Protein AF-J9FNQ3-F1 (afdb_monomer)

Mean predicted aligned error: 3.86 Å

Nearest PDB structures (foldseek):
  7knf-assembly1_A  TM=7.533E-01  e=1.659E+00  Caenorhabditis elegans
  5kgm-assembly1_B  TM=6.676E-01  e=1.470E+00  Caenorhabditis elegans
  3m7v-assembly2_B  TM=3.924E-01  e=3.435E-01  Streptococcus mutans
  5kgm-assembly1_A  TM=3.935E-01  e=1.383E+00  Caenorhabditis elegans
  5l3s-assembly2_D  TM=2.111E-01  e=1.659E+00  Sulfolobus acidocaldarius DSM 639

Sequence (249 aa):
LYDKWFSLSDQYHSTQQGLVVNALSQSGKIAVIVGDGLRLEIADAVANEISEKVNRDLAFSSLPSVTECGMSALYGCDMVETSAQVRFAHLKEQVPALDVIILDNLNESVTAEKLLLTFGDIDQVGEKKQLAGLKDISGYHVLLAEKIKQLLAMGYNKVYLTTDHGFVITGLLDEADKIPVPSMTDFKVDERFLLSNDRFDSAFIEKNGWNMGYAYLYFAPTDKPFVSRGAYGYAHGGLTPQECIIPYY

pLDDT: mean 93.75, std 5.9, range [62.81, 98.88]

Foldseek 3Di:
DLVVLLVCLVVDDFPQAQLLLVQLPDDWQEEEEAEAADFLVLVVLLVVLDPDDDDWDKTWAAALLHPQRLLCRNLRHPDRDPDPVVSVVSSCVSVVQEDEEALVPDDLVDDGSGYYHYHYVLVVLCQPVFQNSVVVNSPVSVVVNVSVVVCVVSPRPYYWYKYNWHKDFPADDDPVLADEDPPDDAWPFDFFKIFAQDDDDDPWDWDADCDPNGGIMTGHSDNGTHPDPGDHGIDGSHSDCRTTIMTGD

Structure (mmCIF, N/CA/C/O backbone):
data_AF-J9FNQ3-F1
#
_entry.id   AF-J9FNQ3-F1
#
loop_
_atom_site.group_PDB
_atom_site.id
_atom_site.type_symbol
_atom_site.label_atom_id
_atom_site.label_alt_id
_atom_site.label_comp_id
_atom_site.label_asym_id
_atom_site.label_entity_id
_atom_site.label_seq_id
_atom_site.pdbx_PDB_ins_co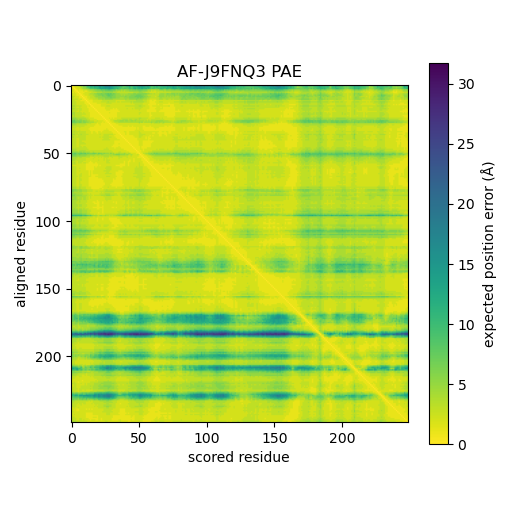de
_atom_site.Cartn_x
_atom_site.Cartn_y
_atom_site.Cartn_z
_atom_site.occupancy
_atom_site.B_iso_or_equiv
_atom_site.auth_seq_id
_atom_site.auth_comp_id
_atom_site.auth_asym_id
_atom_site.auth_atom_id
_atom_site.pdbx_PDB_model_num
ATOM 1 N N . LEU A 1 1 ? -5.477 -13.120 -19.063 1.00 69.12 1 LEU A N 1
ATOM 2 C CA . LEU A 1 1 ? -6.039 -12.132 -18.103 1.00 69.12 1 LEU A CA 1
ATOM 3 C C . LEU A 1 1 ? -5.205 -10.858 -18.117 1.00 69.12 1 LEU A C 1
ATOM 5 O O . LEU A 1 1 ? -5.788 -9.805 -18.338 1.00 69.12 1 LEU A O 1
ATOM 9 N N . TYR A 1 2 ? -3.876 -10.959 -18.009 1.00 80.44 2 TYR A N 1
ATOM 10 C CA . TYR A 1 2 ? -2.969 -9.816 -18.150 1.00 80.44 2 TYR A CA 1
ATOM 11 C C . TYR A 1 2 ? -3.094 -9.053 -19.470 1.00 80.44 2 TYR A C 1
ATOM 13 O O . TYR A 1 2 ? -3.213 -7.838 -19.418 1.00 80.44 2 TYR A O 1
ATOM 21 N N . ASP A 1 3 ? -3.220 -9.724 -20.618 1.00 80.75 3 ASP A N 1
ATOM 22 C CA . ASP A 1 3 ? -3.389 -9.018 -21.904 1.00 80.75 3 ASP A CA 1
ATOM 23 C C . ASP A 1 3 ? -4.592 -8.064 -21.905 1.00 80.75 3 ASP A C 1
ATOM 25 O O . ASP A 1 3 ? -4.518 -6.944 -22.402 1.00 80.75 3 ASP A O 1
ATOM 29 N N . LYS A 1 4 ? -5.706 -8.488 -21.287 1.00 88.00 4 LYS A N 1
ATOM 30 C CA . LYS A 1 4 ? -6.895 -7.640 -21.139 1.00 88.00 4 LYS A CA 1
ATOM 31 C C . LYS A 1 4 ? -6.637 -6.490 -20.172 1.00 88.00 4 LYS A C 1
ATOM 33 O O . LYS A 1 4 ? -7.027 -5.369 -20.464 1.00 88.00 4 LYS A O 1
ATOM 38 N N . TRP A 1 5 ? -5.988 -6.760 -19.043 1.00 92.50 5 TRP A N 1
ATOM 39 C CA . TRP A 1 5 ? -5.662 -5.731 -18.060 1.00 92.50 5 TRP A CA 1
ATOM 40 C C . TRP A 1 5 ? -4.755 -4.645 -18.648 1.00 92.50 5 TRP A C 1
ATOM 42 O O . TRP A 1 5 ? -5.100 -3.468 -18.604 1.00 92.50 5 TRP A O 1
ATOM 52 N N . PHE A 1 6 ? -3.648 -5.034 -19.279 1.00 93.31 6 PHE A N 1
ATOM 53 C CA . PHE A 1 6 ? -2.711 -4.091 -19.881 1.00 93.31 6 PHE A CA 1
ATOM 54 C C . PHE A 1 6 ? -3.317 -3.340 -21.069 1.00 93.31 6 PHE A C 1
ATOM 56 O O . PHE A 1 6 ? -3.003 -2.173 -21.254 1.00 93.31 6 PHE A O 1
ATOM 63 N N . SER A 1 7 ? -4.263 -3.932 -21.810 1.00 90.69 7 SER A N 1
ATOM 64 C CA . SER A 1 7 ? -5.010 -3.195 -22.846 1.00 90.69 7 SER A CA 1
ATOM 65 C C . SER A 1 7 ? -5.883 -2.055 -22.300 1.00 90.69 7 SER A C 1
ATOM 67 O O . SER A 1 7 ? -6.301 -1.182 -23.055 1.00 90.69 7 SER A O 1
ATOM 69 N N . LEU A 1 8 ? -6.166 -2.058 -20.993 1.00 91.12 8 LEU A N 1
ATOM 70 C CA . LEU A 1 8 ? -6.930 -1.025 -20.294 1.00 91.12 8 LEU A CA 1
ATOM 71 C C . LEU A 1 8 ? -6.026 -0.081 -19.492 1.00 91.12 8 LEU A C 1
ATOM 73 O O . LEU A 1 8 ? -6.542 0.730 -18.724 1.00 91.12 8 LEU A O 1
ATOM 77 N N . SER A 1 9 ? -4.700 -0.149 -19.658 1.00 90.25 9 SER A N 1
ATOM 78 C CA . SER A 1 9 ? -3.758 0.645 -18.867 1.00 90.25 9 SER A CA 1
ATOM 79 C C . SER A 1 9 ? -4.061 2.136 -18.925 1.00 90.25 9 SER A C 1
ATOM 81 O O . SER A 1 9 ? -3.956 2.809 -17.907 1.00 90.25 9 SER A O 1
ATOM 83 N N . ASP A 1 10 ? -4.482 2.666 -20.072 1.00 90.88 10 ASP A N 1
ATOM 84 C CA . ASP A 1 10 ? -4.810 4.089 -20.256 1.00 90.88 10 ASP A CA 1
ATOM 85 C C . ASP A 1 10 ? -6.034 4.546 -19.457 1.00 90.88 10 ASP A C 1
ATOM 87 O O . ASP A 1 10 ? -6.188 5.733 -19.190 1.00 90.88 10 ASP A O 1
ATOM 91 N N . GLN A 1 11 ? -6.874 3.606 -19.026 1.00 92.94 11 GLN A N 1
ATOM 92 C CA . GLN A 1 11 ? -8.035 3.864 -18.175 1.00 92.94 11 GLN A CA 1
ATOM 93 C C . GLN A 1 11 ? -7.705 3.736 -16.682 1.00 92.94 11 GLN A C 1
ATOM 95 O O . GLN A 1 11 ? -8.568 4.009 -15.846 1.00 92.94 11 GLN A O 1
ATOM 100 N N . TYR A 1 12 ? -6.481 3.331 -16.330 1.00 94.75 12 TYR A N 1
ATOM 101 C CA . TYR A 1 12 ? -6.047 3.236 -14.943 1.00 94.75 12 TYR A CA 1
ATOM 102 C C . TYR A 1 12 ? -5.944 4.624 -14.310 1.00 94.75 12 TYR A C 1
ATOM 104 O O . TYR A 1 12 ? -5.176 5.471 -14.769 1.00 94.75 12 TYR A O 1
ATOM 112 N N . HIS A 1 13 ? -6.673 4.819 -13.215 1.00 94.38 13 HIS A N 1
ATOM 113 C CA . HIS A 1 13 ? -6.605 6.014 -12.384 1.00 94.38 13 HIS A CA 1
ATOM 114 C C . HIS A 1 13 ? -6.471 5.577 -10.926 1.00 94.38 13 HIS A C 1
ATOM 116 O O . HIS A 1 13 ? -7.296 4.804 -10.441 1.00 94.38 13 HIS A O 1
ATOM 122 N N . SER A 1 14 ? -5.436 6.069 -10.239 1.00 96.06 14 SER A N 1
ATOM 123 C CA . SER A 1 14 ? -5.278 5.836 -8.800 1.00 96.06 14 SER A CA 1
ATOM 124 C C . SER A 1 14 ? -6.462 6.436 -8.043 1.00 96.06 14 SER A C 1
ATOM 126 O O . SER A 1 14 ? -6.909 7.546 -8.340 1.00 96.06 14 SER A O 1
ATOM 128 N N . THR A 1 15 ? -6.953 5.706 -7.046 1.00 98.00 15 THR A N 1
ATOM 129 C CA . THR A 1 15 ? -7.974 6.170 -6.093 1.00 98.00 15 THR A CA 1
ATOM 130 C C . THR A 1 15 ? -7.439 6.158 -4.660 1.00 98.00 15 THR A C 1
ATOM 132 O O . THR A 1 15 ? -8.216 6.203 -3.710 1.00 98.00 15 THR A O 1
ATOM 135 N N . GLN A 1 16 ? -6.116 6.058 -4.498 1.00 97.25 16 GLN A N 1
ATOM 136 C CA . GLN A 1 16 ? -5.454 5.870 -3.207 1.00 97.25 16 GLN A CA 1
ATOM 137 C C . GLN A 1 16 ? -5.312 7.159 -2.386 1.00 97.25 16 GLN A C 1
ATOM 139 O O . GLN A 1 16 ? -5.163 7.097 -1.163 1.00 97.25 16 GLN A O 1
ATOM 144 N N . GLN A 1 17 ? -5.363 8.323 -3.045 1.00 97.88 17 GLN A N 1
ATOM 145 C CA . GLN A 1 17 ? -5.107 9.615 -2.411 1.00 97.88 17 GLN A CA 1
ATOM 146 C C . GLN A 1 17 ? -6.037 9.858 -1.212 1.00 97.88 17 GLN A C 1
ATOM 148 O O . GLN A 1 17 ? -7.261 9.895 -1.342 1.00 97.88 17 GLN A O 1
ATOM 153 N N . GLY A 1 18 ? -5.438 10.061 -0.041 1.00 98.19 18 GLY A N 1
ATOM 154 C CA . GLY A 1 18 ? -6.112 10.414 1.200 1.00 98.19 18 GLY A CA 1
ATOM 155 C C . GLY A 1 18 ? -6.997 9.316 1.790 1.00 98.19 18 GLY A C 1
ATOM 156 O O . GLY A 1 18 ? -7.794 9.623 2.672 1.00 98.19 18 GLY A O 1
ATOM 157 N N . LEU A 1 19 ? -6.904 8.052 1.356 1.00 98.31 19 LEU A N 1
ATOM 158 C CA . LEU A 1 19 ? -7.759 6.983 1.903 1.00 98.31 19 LEU A CA 1
ATOM 159 C C . LEU A 1 19 ? -7.629 6.847 3.425 1.00 98.31 19 LEU A C 1
ATOM 161 O O . LEU A 1 19 ? -8.639 6.746 4.121 1.00 98.31 19 LEU A O 1
ATOM 165 N N . VAL A 1 20 ? -6.406 6.911 3.960 1.00 98.62 20 VAL A N 1
ATOM 166 C CA . VAL A 1 20 ? -6.172 6.804 5.410 1.00 98.62 20 VAL A CA 1
ATOM 167 C C . VAL A 1 20 ? -6.682 8.049 6.135 1.00 98.62 20 VAL A C 1
ATOM 169 O O . VAL A 1 20 ? -7.305 7.930 7.191 1.00 98.62 20 VAL A O 1
ATOM 172 N N . VAL A 1 21 ? -6.496 9.235 5.548 1.00 98.06 21 VAL A N 1
ATOM 173 C CA . VAL A 1 21 ? -7.062 10.492 6.067 1.00 98.06 21 VAL A CA 1
ATOM 174 C C . VAL A 1 21 ? -8.585 10.383 6.167 1.00 98.06 21 VAL A C 1
ATOM 176 O O . VAL A 1 21 ? -9.168 10.648 7.222 1.00 98.06 21 VAL A O 1
ATOM 179 N N . ASN A 1 22 ? -9.236 9.952 5.086 1.00 97.75 22 ASN A N 1
ATOM 180 C CA . ASN A 1 22 ? -10.686 9.828 4.990 1.00 97.75 22 ASN A CA 1
ATOM 181 C C . ASN A 1 22 ? -11.240 8.816 5.997 1.00 97.75 22 ASN A C 1
ATOM 183 O O . ASN A 1 22 ? -12.267 9.092 6.624 1.00 97.75 22 ASN A O 1
ATOM 187 N N . ALA A 1 23 ? -10.557 7.681 6.183 1.00 98.12 23 ALA A N 1
ATOM 188 C CA . ALA A 1 23 ? -10.899 6.671 7.181 1.00 98.12 23 ALA A CA 1
ATOM 189 C C . ALA A 1 23 ? -10.830 7.237 8.607 1.00 98.12 23 ALA A C 1
ATOM 191 O O . ALA A 1 23 ? -11.805 7.159 9.360 1.00 98.12 23 ALA A O 1
ATOM 192 N N . LEU A 1 24 ? -9.700 7.852 8.970 1.00 98.12 24 LEU A N 1
ATOM 193 C CA . LEU A 1 24 ? -9.457 8.387 10.313 1.00 98.12 24 LEU A CA 1
ATOM 194 C C . LEU A 1 24 ? -10.350 9.592 10.642 1.00 98.12 24 LEU A C 1
ATOM 196 O O . LEU A 1 24 ? -10.720 9.775 11.803 1.00 98.12 24 LEU A O 1
ATOM 200 N N . SER A 1 25 ? -10.758 10.372 9.640 1.00 95.50 25 SER A N 1
ATOM 201 C CA . SER A 1 25 ? -11.619 11.554 9.809 1.00 95.50 25 SER A CA 1
ATOM 202 C C . SER A 1 25 ? -13.081 11.221 10.126 1.00 95.50 25 SER A C 1
ATOM 204 O O . SER A 1 25 ? -13.844 12.101 10.526 1.00 95.50 25 SER A O 1
ATOM 206 N N . GLN A 1 26 ? -13.503 9.961 9.972 1.00 95.56 26 GLN A N 1
ATOM 207 C CA . GLN A 1 26 ? -14.864 9.544 10.325 1.00 95.56 26 GLN A CA 1
ATOM 208 C C . GLN A 1 26 ? -15.115 9.676 11.838 1.00 95.56 26 GLN A C 1
ATOM 210 O O . GLN A 1 26 ? -14.195 9.673 12.653 1.00 95.56 26 GLN A O 1
ATOM 215 N N . SER A 1 27 ? -16.378 9.752 12.255 1.00 94.12 27 SER A N 1
ATOM 216 C CA . SER A 1 27 ? -16.735 9.801 13.679 1.00 94.12 27 SER A CA 1
ATOM 217 C C . SER A 1 27 ? -16.470 8.472 14.401 1.00 94.12 27 SER A C 1
ATOM 219 O O . SER A 1 27 ? -16.692 7.405 13.825 1.00 94.12 27 SER A O 1
ATOM 221 N N . GLY A 1 28 ? -16.116 8.546 15.686 1.00 95.25 28 GLY A N 1
ATOM 222 C CA . GLY A 1 28 ? -15.910 7.386 16.562 1.00 95.25 28 GLY A CA 1
ATOM 223 C C . GLY A 1 28 ? -14.443 6.992 16.720 1.00 95.25 28 GLY A C 1
ATOM 224 O O . GLY A 1 28 ? -13.550 7.652 16.174 1.00 95.25 28 GLY A O 1
ATOM 225 N N . LYS A 1 29 ? -14.221 5.905 17.461 1.00 97.75 29 LYS A N 1
ATOM 226 C CA . LYS A 1 29 ? -12.901 5.332 17.721 1.00 97.75 29 LYS A CA 1
ATOM 227 C C . LYS A 1 29 ? -12.476 4.469 16.535 1.00 97.75 29 LYS A C 1
ATOM 229 O O . LYS A 1 29 ? -13.154 3.489 16.220 1.00 97.75 29 LYS A O 1
ATOM 234 N N . ILE A 1 30 ? -11.412 4.859 15.835 1.00 98.44 30 ILE A N 1
ATOM 235 C CA . ILE A 1 30 ? -11.031 4.296 14.529 1.00 98.44 30 ILE A CA 1
ATOM 236 C C . ILE A 1 30 ? -9.578 3.859 14.526 1.00 98.44 30 ILE A C 1
ATOM 238 O O . ILE A 1 30 ? -8.692 4.631 14.892 1.00 98.44 30 ILE A O 1
ATOM 242 N N . ALA A 1 31 ? -9.361 2.635 14.057 1.00 98.75 31 ALA A N 1
ATOM 243 C CA . ALA A 1 31 ? -8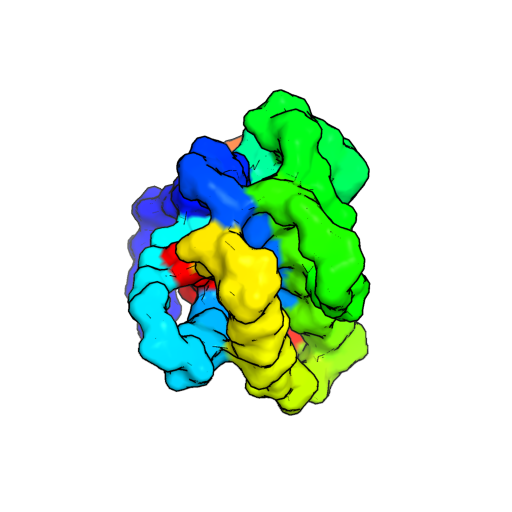.045 2.106 13.758 1.00 98.75 31 ALA A CA 1
ATOM 244 C C . ALA A 1 31 ? -7.918 1.857 12.254 1.00 98.75 31 ALA A C 1
ATOM 246 O O . ALA A 1 31 ? -8.863 1.399 11.612 1.00 98.75 31 ALA A O 1
ATOM 247 N N . VAL A 1 32 ? -6.748 2.138 11.696 1.00 98.88 32 VAL A N 1
ATOM 248 C CA . VAL A 1 32 ? -6.395 1.793 10.319 1.00 98.88 32 VAL A CA 1
ATOM 249 C C . VAL A 1 32 ? -5.105 0.992 10.365 1.00 98.88 32 VAL A C 1
ATOM 251 O O . VAL A 1 32 ? -4.096 1.486 10.862 1.00 98.88 32 VAL A O 1
ATOM 254 N N . ILE A 1 33 ? -5.138 -0.241 9.869 1.00 98.88 33 ILE A N 1
ATOM 255 C CA . ILE A 1 33 ? -3.945 -1.052 9.638 1.00 98.88 33 ILE A CA 1
ATOM 256 C C . ILE A 1 33 ? -3.504 -0.811 8.196 1.00 98.88 33 ILE A C 1
ATOM 258 O O . ILE A 1 33 ? -4.281 -1.027 7.263 1.00 98.88 33 ILE A O 1
ATOM 262 N N . VAL A 1 34 ? -2.268 -0.351 8.023 1.00 98.81 34 VAL A N 1
ATOM 263 C CA . VAL A 1 34 ? -1.656 -0.143 6.708 1.00 98.81 34 VAL A CA 1
ATOM 264 C C . VAL A 1 34 ? -0.521 -1.139 6.538 1.00 98.81 34 VAL A C 1
ATOM 266 O O . VAL A 1 34 ? 0.478 -1.078 7.260 1.00 98.81 34 VAL A O 1
ATOM 269 N N . GLY A 1 35 ? -0.710 -2.061 5.598 1.00 98.25 35 GLY A N 1
ATOM 270 C CA . GLY A 1 35 ? 0.328 -2.963 5.122 1.00 98.25 35 GLY A CA 1
ATOM 271 C C . GLY A 1 35 ? 1.339 -2.258 4.218 1.00 98.25 35 GLY A C 1
ATOM 272 O O . GLY A 1 35 ? 1.007 -1.264 3.572 1.00 98.25 35 GLY A O 1
ATOM 273 N N . ASP A 1 36 ? 2.547 -2.808 4.191 1.00 98.00 36 ASP A N 1
ATOM 274 C CA . ASP A 1 36 ? 3.570 -2.595 3.164 1.00 98.00 36 ASP A CA 1
ATOM 275 C C . ASP A 1 36 ? 3.583 -3.863 2.295 1.00 98.00 36 ASP A C 1
ATOM 277 O O . ASP A 1 36 ? 3.939 -4.947 2.781 1.00 98.00 36 ASP A O 1
ATOM 281 N N . GLY A 1 37 ? 3.050 -3.781 1.074 1.00 96.94 37 GLY A N 1
ATOM 282 C CA . GLY A 1 37 ? 2.968 -4.935 0.168 1.00 96.94 37 GLY A CA 1
ATOM 283 C C . GLY A 1 37 ? 1.840 -5.952 0.441 1.00 96.94 37 GLY A C 1
ATOM 284 O O . GLY A 1 37 ? 1.999 -7.138 0.161 1.00 96.94 37 GLY A O 1
ATOM 285 N N . LEU A 1 38 ? 0.674 -5.586 0.982 1.00 97.19 38 LEU A N 1
ATOM 286 C CA . LEU A 1 38 ? -0.421 -6.546 1.228 1.00 97.19 38 LEU A CA 1
ATOM 287 C C . LEU A 1 38 ? -1.237 -6.847 -0.044 1.00 97.19 38 LEU A C 1
ATOM 289 O O . LEU A 1 38 ? -2.008 -6.019 -0.519 1.00 97.19 38 LEU A O 1
ATOM 293 N N . ARG A 1 39 ? -1.202 -8.082 -0.558 1.00 96.38 39 ARG A N 1
ATOM 294 C CA . ARG A 1 39 ? -2.091 -8.443 -1.679 1.00 96.38 39 ARG A CA 1
ATOM 295 C C . ARG A 1 39 ? -3.554 -8.569 -1.262 1.00 96.38 39 ARG A C 1
ATOM 297 O O . ARG A 1 39 ? -3.868 -9.031 -0.161 1.00 96.38 39 ARG A O 1
ATOM 304 N N . LEU A 1 40 ? -4.442 -8.296 -2.216 1.00 96.62 40 LEU A N 1
ATOM 305 C CA . LEU A 1 40 ? -5.887 -8.412 -2.043 1.00 96.62 40 LEU A CA 1
ATOM 306 C C . LEU A 1 40 ? -6.326 -9.791 -1.527 1.00 96.62 40 LEU A C 1
ATOM 308 O O . LEU A 1 40 ? -7.173 -9.862 -0.644 1.00 96.62 40 LEU A O 1
ATOM 312 N N . GLU A 1 41 ? -5.721 -10.888 -1.995 1.00 95.56 41 GLU A N 1
ATOM 313 C CA . GLU A 1 41 ? -6.140 -12.227 -1.553 1.00 95.56 41 GLU A CA 1
ATOM 314 C C . GLU A 1 41 ? -5.795 -12.499 -0.081 1.00 95.56 41 GLU A C 1
ATOM 316 O O . GLU A 1 41 ? -6.472 -13.291 0.575 1.00 95.56 41 GLU A O 1
ATOM 321 N N . ILE A 1 42 ? -4.761 -11.839 0.457 1.00 96.31 42 ILE A N 1
ATOM 322 C CA . ILE A 1 42 ? -4.422 -11.923 1.884 1.00 96.31 42 ILE A CA 1
ATOM 323 C C . ILE A 1 42 ? -5.479 -11.164 2.690 1.00 96.31 42 ILE A C 1
ATOM 325 O O . ILE A 1 42 ? -5.988 -11.696 3.673 1.00 96.31 42 ILE A O 1
ATOM 329 N N . ALA A 1 43 ? -5.871 -9.967 2.248 1.00 97.56 43 ALA A N 1
ATOM 330 C CA . ALA A 1 43 ? -6.962 -9.219 2.873 1.00 97.56 43 ALA A CA 1
ATOM 331 C C . ALA A 1 43 ? -8.306 -9.963 2.784 1.00 97.56 43 ALA A C 1
ATOM 333 O O . ALA A 1 43 ? -9.081 -9.956 3.738 1.00 97.56 43 ALA A O 1
ATOM 334 N N . ASP A 1 44 ? -8.568 -10.674 1.685 1.00 97.50 44 ASP A N 1
ATOM 335 C CA . ASP A 1 44 ? -9.740 -11.542 1.557 1.00 97.50 44 ASP A CA 1
ATOM 336 C C . ASP A 1 44 ? -9.720 -12.711 2.539 1.00 97.50 44 ASP A C 1
ATOM 338 O O . ASP A 1 44 ? -10.771 -13.053 3.089 1.00 97.50 44 ASP A O 1
ATOM 342 N N . ALA A 1 45 ? -8.550 -13.313 2.770 1.00 97.31 45 ALA A N 1
ATOM 343 C CA . ALA A 1 45 ? -8.374 -14.350 3.779 1.00 97.31 45 ALA A CA 1
ATOM 344 C C . ALA A 1 45 ? -8.631 -13.799 5.189 1.00 97.31 45 ALA A C 1
ATOM 346 O O . ALA A 1 45 ? -9.399 -14.406 5.931 1.00 97.31 45 ALA A O 1
ATOM 347 N N . VAL A 1 46 ? -8.103 -12.611 5.514 1.00 98.12 46 VAL A N 1
ATOM 348 C CA . VAL A 1 46 ? -8.408 -11.900 6.771 1.00 98.12 46 VAL A CA 1
ATOM 349 C C . VAL A 1 46 ? -9.913 -11.697 6.918 1.00 98.12 46 VAL A C 1
ATOM 351 O O . VAL A 1 46 ? -10.497 -12.084 7.925 1.00 98.12 46 VAL A O 1
ATOM 354 N N . ALA A 1 47 ? -10.566 -11.141 5.898 1.00 97.56 47 ALA A N 1
ATOM 355 C CA . ALA A 1 47 ? -11.996 -10.851 5.917 1.00 97.56 47 ALA A CA 1
ATOM 356 C C . ALA A 1 47 ? -12.871 -12.105 6.090 1.00 97.56 47 ALA A C 1
ATOM 358 O O . ALA A 1 47 ? -13.977 -12.004 6.614 1.00 97.56 47 ALA A O 1
ATOM 359 N N . ASN A 1 48 ? -12.398 -13.281 5.665 1.00 96.94 48 ASN A N 1
ATOM 360 C CA . ASN A 1 48 ? -13.091 -14.555 5.882 1.00 96.94 48 ASN A CA 1
ATOM 361 C C . ASN A 1 48 ? -12.979 -15.067 7.329 1.00 96.94 48 ASN A C 1
ATOM 363 O O . ASN A 1 48 ? -13.766 -15.923 7.728 1.00 96.94 48 ASN A O 1
ATOM 367 N N . GLU A 1 49 ? -12.025 -14.564 8.115 1.00 96.81 49 GLU A N 1
ATOM 368 C CA . GLU A 1 49 ? -11.844 -14.922 9.526 1.00 96.81 49 GLU A CA 1
ATOM 369 C C . GLU A 1 49 ? -12.580 -14.000 10.508 1.00 96.81 49 GLU A C 1
ATOM 371 O O . GLU A 1 49 ? -12.633 -14.297 11.709 1.00 96.81 49 GLU A O 1
ATOM 376 N N . ILE A 1 50 ? -13.112 -12.874 10.027 1.00 96.75 50 ILE A N 1
ATOM 377 C CA . ILE A 1 50 ? -13.862 -11.904 10.828 1.00 96.75 50 ILE A CA 1
ATOM 378 C C . ILE A 1 50 ? -15.341 -12.302 10.849 1.00 96.75 50 ILE A C 1
ATOM 380 O O . ILE A 1 50 ? -15.944 -12.566 9.812 1.00 96.75 50 ILE A O 1
ATOM 384 N N . SER A 1 51 ? -15.930 -12.363 12.045 1.00 93.06 51 SER A N 1
ATOM 385 C CA . SER A 1 51 ? -17.339 -12.746 12.228 1.00 93.06 51 SER A CA 1
ATOM 386 C C . SER A 1 51 ? -18.310 -11.579 12.040 1.00 93.06 51 SER A C 1
ATOM 388 O O . SER A 1 51 ? -19.488 -11.758 11.729 1.00 93.06 51 SER A O 1
ATOM 390 N N . GLU A 1 52 ? -17.802 -10.374 12.254 1.00 93.38 52 GLU A N 1
ATOM 391 C CA . GLU A 1 52 ? -18.463 -9.097 12.106 1.00 93.38 52 GLU A CA 1
ATOM 392 C C . GLU A 1 52 ? -18.659 -8.748 10.624 1.00 93.38 52 GLU A C 1
ATOM 394 O O . GLU A 1 52 ? -18.094 -9.361 9.719 1.00 93.38 52 GLU A O 1
ATOM 399 N N . LYS A 1 53 ? -19.478 -7.729 10.346 1.00 95.00 53 LYS A N 1
ATOM 400 C CA . LYS A 1 53 ? -19.691 -7.261 8.973 1.00 95.00 53 LYS A CA 1
ATOM 401 C C . LYS A 1 53 ? -18.401 -6.642 8.422 1.00 95.00 53 LYS A C 1
ATOM 403 O O . LYS A 1 53 ? -17.978 -5.599 8.911 1.00 95.00 53 LYS A O 1
ATOM 408 N N . VAL A 1 54 ? -17.873 -7.216 7.344 1.00 97.19 54 VAL A N 1
ATOM 409 C CA . VAL A 1 54 ? -16.741 -6.668 6.582 1.00 97.19 54 VAL A CA 1
ATOM 410 C C . VAL A 1 54 ? -17.249 -6.013 5.299 1.00 97.19 54 VAL A C 1
ATOM 412 O O . VAL A 1 54 ? -18.073 -6.603 4.594 1.00 97.19 54 VAL A O 1
ATOM 415 N N . ASN A 1 55 ? -16.779 -4.800 4.996 1.00 97.56 55 ASN A N 1
ATOM 416 C CA . ASN A 1 55 ? -16.935 -4.227 3.662 1.00 97.56 55 ASN A CA 1
ATOM 417 C C . ASN A 1 55 ? -15.716 -4.608 2.815 1.00 97.56 55 ASN A C 1
ATOM 419 O O . ASN A 1 55 ? -14.610 -4.646 3.331 1.00 97.56 55 ASN A O 1
ATOM 423 N N . ARG A 1 56 ? -15.907 -4.925 1.535 1.00 97.44 56 ARG A N 1
ATOM 424 C CA . ARG A 1 56 ? -14.810 -5.319 0.636 1.00 97.44 56 ARG A CA 1
ATOM 425 C C . ARG A 1 56 ? -14.630 -4.294 -0.468 1.00 97.44 56 ARG A C 1
ATOM 427 O O . ARG A 1 56 ? -14.677 -4.629 -1.651 1.00 97.44 56 ARG A O 1
ATOM 434 N N . ASP A 1 57 ? -14.498 -3.034 -0.066 1.00 98.12 57 ASP A N 1
ATOM 435 C CA . ASP A 1 57 ? -14.213 -1.970 -1.017 1.00 98.12 57 ASP A CA 1
ATOM 436 C C . ASP A 1 57 ? -12.779 -2.122 -1.538 1.00 98.12 57 ASP A C 1
ATOM 438 O O . ASP A 1 57 ? -11.875 -2.609 -0.853 1.00 98.12 57 ASP A O 1
ATOM 442 N N . LEU A 1 58 ? -12.583 -1.707 -2.783 1.00 98.06 58 LEU A N 1
ATOM 443 C CA . LEU A 1 58 ? -11.300 -1.755 -3.467 1.00 98.06 58 LEU A CA 1
ATOM 444 C C . LEU A 1 58 ? -10.847 -0.340 -3.790 1.00 98.06 58 LEU A C 1
ATOM 446 O O . LEU A 1 58 ? -11.665 0.546 -4.052 1.00 98.06 58 LEU A O 1
ATOM 450 N N . ALA A 1 59 ? -9.538 -0.160 -3.851 1.00 98.31 59 ALA A N 1
ATOM 451 C CA . ALA A 1 59 ? -8.919 1.023 -4.413 1.00 98.31 59 ALA A CA 1
ATOM 452 C C . ALA A 1 59 ? -7.804 0.637 -5.390 1.00 98.31 59 ALA A C 1
ATOM 454 O O . ALA A 1 59 ? -7.375 -0.515 -5.462 1.00 98.31 59 ALA A O 1
ATOM 455 N N . PHE A 1 60 ? -7.354 1.619 -6.161 1.00 98.25 60 PHE A N 1
ATOM 456 C CA . PHE A 1 60 ? -6.240 1.490 -7.091 1.00 98.25 60 PHE A CA 1
ATOM 457 C C . PHE A 1 60 ? -5.050 2.280 -6.559 1.00 98.25 60 PHE A C 1
ATOM 459 O O . PHE A 1 60 ? -5.208 3.466 -6.255 1.00 98.25 60 PHE A O 1
ATOM 466 N N . SER A 1 61 ? -3.889 1.637 -6.436 1.00 97.81 61 SER A N 1
ATOM 467 C CA . SER A 1 61 ? -2.674 2.261 -5.912 1.00 97.81 61 SER A CA 1
ATOM 468 C C . SER A 1 61 ? -2.120 3.349 -6.835 1.00 97.81 61 SER A C 1
ATOM 470 O O . SER A 1 61 ? -2.399 3.414 -8.038 1.00 97.81 61 SER A O 1
ATOM 472 N N . SER A 1 62 ? -1.312 4.233 -6.269 1.00 96.56 62 SER A N 1
ATOM 473 C CA . SER A 1 62 ? -0.492 5.169 -7.026 1.00 96.56 62 SER A CA 1
ATOM 474 C C . SER A 1 62 ? 0.590 4.440 -7.820 1.00 96.56 62 SER A C 1
ATOM 476 O O . SER A 1 62 ? 1.016 3.345 -7.460 1.00 96.56 62 SER A O 1
ATOM 478 N N . LEU A 1 63 ? 1.016 5.058 -8.922 1.00 96.50 63 LEU A N 1
ATOM 479 C CA . LEU A 1 63 ? 2.040 4.520 -9.813 1.00 96.50 63 LEU A CA 1
ATOM 480 C C . LEU A 1 63 ? 3.341 5.340 -9.707 1.00 96.50 63 LEU A C 1
ATOM 482 O O . LEU A 1 63 ? 3.250 6.562 -9.595 1.00 96.50 63 LEU A O 1
ATOM 486 N N . PRO A 1 64 ? 4.526 4.705 -9.799 1.00 97.31 64 PRO A N 1
ATOM 487 C CA . PRO A 1 64 ? 4.721 3.254 -9.715 1.00 97.31 64 PRO A CA 1
ATOM 488 C C . PRO A 1 64 ? 4.247 2.720 -8.354 1.00 97.31 64 PRO A C 1
ATOM 490 O O . PRO A 1 64 ? 4.229 3.461 -7.372 1.00 97.31 64 PRO A O 1
ATOM 493 N N . SER A 1 65 ? 3.819 1.457 -8.296 1.00 97.50 65 SER A N 1
ATOM 494 C CA . SER A 1 65 ? 3.231 0.856 -7.088 1.00 97.50 65 SER A CA 1
ATOM 495 C C . SER A 1 65 ? 4.311 0.477 -6.059 1.00 97.50 65 SER A C 1
ATOM 497 O O . SER A 1 65 ? 4.543 -0.698 -5.769 1.00 97.50 65 SER A O 1
ATOM 499 N N . VAL A 1 66 ? 5.037 1.485 -5.585 1.00 97.06 66 VAL A N 1
ATOM 500 C CA . VAL A 1 66 ? 6.128 1.397 -4.605 1.00 97.06 66 VAL A CA 1
ATOM 501 C C . VAL A 1 66 ? 5.744 2.114 -3.318 1.00 97.06 66 VAL A C 1
ATOM 503 O O . VAL A 1 66 ? 4.912 3.030 -3.344 1.00 97.06 66 VAL A O 1
ATOM 506 N N . THR A 1 67 ? 6.377 1.732 -2.211 1.00 97.38 67 THR A N 1
ATOM 507 C CA . THR A 1 67 ? 6.083 2.223 -0.862 1.00 97.38 67 THR A CA 1
ATOM 508 C C . THR A 1 67 ? 6.026 3.745 -0.786 1.00 97.38 67 THR A C 1
ATOM 510 O O . THR A 1 67 ? 5.065 4.302 -0.254 1.00 97.38 67 THR A O 1
ATOM 513 N N . GLU A 1 68 ? 7.000 4.472 -1.346 1.00 97.00 68 GLU A N 1
ATOM 514 C CA . GLU A 1 68 ? 7.010 5.936 -1.252 1.00 97.00 68 GLU A CA 1
ATOM 515 C C . GLU A 1 68 ? 5.815 6.566 -1.963 1.00 97.00 68 GLU A C 1
ATOM 517 O O . GLU A 1 68 ? 5.229 7.512 -1.438 1.00 97.00 68 GLU A O 1
ATOM 522 N N . CYS A 1 69 ? 5.420 6.045 -3.124 1.00 97.06 69 CYS A N 1
ATOM 523 C CA . CYS A 1 69 ? 4.279 6.567 -3.872 1.00 97.06 69 CYS A CA 1
ATOM 524 C C . CYS A 1 69 ? 2.962 6.212 -3.176 1.00 97.06 69 CYS A C 1
ATOM 526 O O . CYS A 1 69 ? 2.119 7.088 -2.962 1.00 97.06 69 CYS A O 1
ATOM 528 N N . GLY A 1 70 ? 2.801 4.946 -2.785 1.00 98.00 70 GLY A N 1
ATOM 529 C CA . GLY A 1 70 ? 1.574 4.457 -2.171 1.00 98.00 70 GLY A CA 1
ATOM 530 C C . GLY A 1 70 ? 1.331 5.053 -0.787 1.00 98.00 70 GLY A C 1
ATOM 531 O O . GLY A 1 70 ? 0.261 5.606 -0.535 1.00 98.00 70 GLY A O 1
ATOM 532 N N . MET A 1 71 ? 2.337 5.048 0.093 1.00 98.31 71 MET A N 1
ATOM 533 C CA . MET A 1 71 ? 2.218 5.617 1.441 1.00 98.31 71 MET A CA 1
ATOM 534 C C . MET A 1 71 ? 2.001 7.132 1.407 1.00 98.31 71 MET A C 1
ATOM 536 O O . MET A 1 71 ? 1.189 7.643 2.176 1.00 98.31 71 MET A O 1
ATOM 540 N N . SER A 1 72 ? 2.686 7.865 0.519 1.00 98.19 72 SER A N 1
ATOM 541 C CA . SER A 1 72 ? 2.456 9.314 0.371 1.00 98.19 72 SER A CA 1
ATOM 542 C C . SER A 1 72 ? 1.014 9.596 -0.038 1.00 98.19 72 SER A C 1
ATOM 544 O O . SER A 1 72 ? 0.357 10.438 0.574 1.00 98.19 72 SER A O 1
ATOM 546 N N . ALA A 1 73 ? 0.491 8.835 -1.004 1.00 98.12 73 ALA A N 1
ATOM 547 C CA . ALA A 1 73 ? -0.887 8.978 -1.445 1.00 98.12 73 ALA A CA 1
ATOM 548 C C . ALA A 1 73 ? -1.883 8.625 -0.335 1.00 98.12 73 ALA A C 1
ATOM 550 O O . ALA A 1 73 ? -2.755 9.433 -0.028 1.00 98.12 73 ALA A O 1
ATOM 551 N N . LEU A 1 74 ? -1.730 7.473 0.329 1.00 98.56 74 LEU A N 1
ATOM 552 C CA . LEU A 1 74 ? -2.599 7.049 1.436 1.00 98.56 74 LEU A CA 1
ATOM 553 C C . LEU A 1 74 ? -2.721 8.119 2.525 1.00 98.56 74 LEU A C 1
ATOM 555 O O . LEU A 1 74 ? -3.822 8.382 3.020 1.00 98.56 74 LEU A O 1
ATOM 559 N N . TYR A 1 75 ? -1.592 8.730 2.881 1.00 98.50 75 TYR A N 1
ATOM 560 C CA . TYR A 1 75 ? -1.486 9.736 3.935 1.00 98.50 75 TYR A CA 1
ATOM 561 C C . TYR A 1 75 ? -1.805 11.159 3.467 1.00 98.50 75 TYR A C 1
ATOM 563 O O . TYR A 1 75 ? -1.756 12.086 4.272 1.00 98.50 75 TYR A O 1
ATOM 571 N N . GLY A 1 76 ? -2.196 11.322 2.201 1.00 97.38 76 GLY A N 1
ATOM 572 C CA . GLY A 1 76 ? -2.707 12.574 1.659 1.00 97.38 76 GLY A CA 1
ATOM 573 C C . GLY A 1 76 ? -1.637 13.596 1.290 1.00 97.38 76 GLY A C 1
ATOM 574 O O . GLY A 1 76 ? -2.000 14.748 1.083 1.00 97.38 76 GLY A O 1
ATOM 575 N N . CYS A 1 77 ? -0.363 13.201 1.196 1.00 97.06 77 CYS A N 1
ATOM 576 C CA . CYS A 1 77 ? 0.722 14.093 0.793 1.00 97.06 77 CYS A CA 1
ATOM 577 C C . CYS A 1 77 ? 0.503 14.623 -0.632 1.00 97.06 77 CYS A C 1
ATOM 579 O O . CYS A 1 77 ? 0.039 13.891 -1.509 1.00 97.06 77 CYS A O 1
ATOM 581 N N . ASP A 1 78 ? 0.887 15.880 -0.868 1.00 92.56 78 ASP A N 1
ATOM 582 C CA . ASP A 1 78 ? 0.775 16.521 -2.187 1.00 92.56 78 ASP A CA 1
ATOM 583 C C . ASP A 1 78 ? 1.765 15.940 -3.209 1.00 92.56 78 ASP A C 1
ATOM 585 O O . ASP A 1 78 ? 1.491 15.907 -4.407 1.00 92.56 78 ASP A O 1
ATOM 589 N N . MET A 1 79 ? 2.926 15.488 -2.730 1.00 92.44 79 MET A N 1
ATOM 590 C CA . MET A 1 79 ? 4.016 14.935 -3.530 1.00 92.44 79 MET A CA 1
ATOM 591 C C . MET A 1 79 ? 4.531 13.635 -2.906 1.00 92.44 79 MET A C 1
ATOM 593 O O . MET A 1 79 ? 4.237 13.313 -1.754 1.00 92.44 79 MET A O 1
ATOM 597 N N . VAL A 1 80 ? 5.324 12.886 -3.676 1.00 94.56 80 VAL A N 1
ATOM 598 C CA . VAL A 1 80 ? 5.999 11.678 -3.187 1.00 94.56 80 VAL A CA 1
ATOM 599 C C . VAL A 1 80 ? 7.053 12.061 -2.149 1.00 94.56 80 VAL A C 1
ATOM 601 O O . VAL A 1 80 ? 8.048 12.707 -2.477 1.00 94.56 80 VAL A O 1
ATOM 604 N N . GLU A 1 81 ? 6.850 11.610 -0.916 1.00 95.06 81 GLU A N 1
ATOM 605 C CA . GLU A 1 81 ? 7.744 11.820 0.217 1.00 95.06 81 GLU A CA 1
ATOM 606 C C . GLU A 1 81 ? 8.481 10.530 0.566 1.00 95.06 81 GLU A C 1
ATOM 608 O O . GLU A 1 81 ? 7.874 9.501 0.872 1.00 95.06 81 GLU A O 1
ATOM 613 N N . THR A 1 82 ? 9.812 10.579 0.583 1.00 93.19 82 THR A N 1
ATOM 614 C CA . THR A 1 82 ? 10.648 9.411 0.908 1.00 93.19 82 THR A CA 1
ATOM 615 C C . THR A 1 82 ? 10.755 9.182 2.416 1.00 93.19 82 THR A C 1
ATOM 617 O O . THR A 1 82 ? 10.857 8.043 2.872 1.00 93.19 82 THR A O 1
ATOM 620 N N . SER A 1 83 ? 10.659 10.244 3.224 1.00 96.06 83 SER A N 1
ATOM 621 C CA . SER A 1 83 ? 10.724 10.148 4.683 1.00 96.06 83 SER A CA 1
ATOM 622 C C . SER A 1 83 ? 9.380 9.741 5.284 1.00 96.06 83 SER A C 1
ATOM 624 O O . SER A 1 83 ? 8.403 10.486 5.234 1.00 96.06 83 SER A O 1
ATOM 626 N N . ALA A 1 84 ? 9.359 8.591 5.963 1.00 96.00 84 ALA A N 1
ATOM 627 C CA . ALA A 1 84 ? 8.202 8.161 6.745 1.00 96.00 84 ALA A CA 1
ATOM 628 C C . ALA A 1 84 ? 7.812 9.191 7.821 1.00 96.00 84 ALA A C 1
ATOM 630 O O . ALA A 1 84 ? 6.631 9.420 8.061 1.00 96.00 84 ALA A O 1
ATOM 631 N N . GLN A 1 85 ? 8.794 9.856 8.438 1.00 96.56 85 GLN A N 1
ATOM 632 C CA . GLN A 1 85 ? 8.554 10.884 9.449 1.00 96.56 85 GLN A CA 1
ATOM 633 C C . GLN A 1 85 ? 7.808 12.088 8.867 1.00 96.56 85 GLN A C 1
ATOM 635 O O . GLN A 1 85 ? 6.871 12.570 9.500 1.00 96.56 85 GLN A O 1
ATOM 640 N N . VAL A 1 86 ? 8.186 12.545 7.667 1.00 97.44 86 VAL A N 1
ATOM 641 C CA . VAL A 1 86 ? 7.495 13.644 6.971 1.00 97.44 86 VAL A CA 1
ATOM 642 C C . VAL A 1 86 ? 6.069 13.234 6.613 1.00 97.44 86 VAL A C 1
ATOM 644 O O . VAL A 1 86 ? 5.132 13.974 6.904 1.00 97.44 86 VAL A O 1
ATOM 647 N N . ARG A 1 87 ? 5.880 12.016 6.092 1.00 97.88 87 ARG A N 1
ATOM 648 C CA . ARG A 1 87 ? 4.545 11.480 5.792 1.00 97.88 87 ARG A CA 1
ATOM 649 C C . ARG A 1 87 ? 3.635 11.423 7.024 1.00 97.88 87 ARG A C 1
ATOM 651 O O . ARG A 1 87 ? 2.491 11.865 6.973 1.00 97.88 87 ARG A O 1
ATOM 658 N N . PHE A 1 88 ? 4.138 10.925 8.155 1.00 97.75 88 PHE A N 1
ATOM 659 C CA . PHE A 1 88 ? 3.363 10.889 9.399 1.00 97.75 88 PHE A CA 1
ATOM 660 C C . PHE A 1 88 ? 3.101 12.280 9.975 1.00 97.75 88 PHE A C 1
ATOM 662 O O . PHE A 1 88 ? 2.034 12.497 10.547 1.00 97.75 88 PHE A O 1
ATOM 669 N N . ALA A 1 89 ? 4.043 13.218 9.842 1.00 96.94 89 ALA A N 1
ATOM 670 C CA . ALA A 1 89 ? 3.825 14.605 10.242 1.00 96.94 89 ALA A CA 1
ATOM 671 C C . ALA A 1 89 ? 2.677 15.225 9.434 1.00 96.94 89 ALA A C 1
ATOM 673 O O . ALA A 1 89 ? 1.741 15.753 10.028 1.00 96.94 89 ALA A O 1
ATOM 674 N N . HIS A 1 90 ? 2.687 15.041 8.113 1.00 97.12 90 HIS A N 1
ATOM 675 C CA . HIS A 1 90 ? 1.622 15.500 7.226 1.00 97.12 90 HIS A CA 1
ATOM 676 C C . HIS A 1 90 ? 0.258 14.887 7.583 1.00 97.12 90 HIS A C 1
ATOM 678 O O . HIS A 1 90 ? -0.741 15.593 7.707 1.00 97.12 90 HIS A O 1
ATOM 684 N N . LEU A 1 91 ? 0.205 13.578 7.850 1.00 97.81 91 LEU A N 1
ATOM 685 C CA . LEU A 1 91 ? -1.033 12.927 8.286 1.00 97.81 91 LEU A CA 1
ATOM 686 C C . LEU A 1 91 ? -1.545 13.481 9.628 1.00 97.81 91 LEU A C 1
ATOM 688 O O . LEU A 1 91 ? -2.750 13.657 9.804 1.00 97.81 91 LEU A O 1
ATOM 692 N N . LYS A 1 92 ? -0.648 13.780 10.576 1.00 97.25 92 LYS A N 1
ATOM 693 C CA . LYS A 1 92 ? -1.003 14.370 11.879 1.00 97.25 92 LYS A CA 1
ATOM 694 C C . LYS A 1 92 ? -1.497 15.811 11.770 1.00 97.25 92 LYS A C 1
ATOM 696 O O . LYS A 1 92 ? -2.309 16.216 12.595 1.00 97.25 92 LYS A O 1
ATOM 701 N N . GLU A 1 93 ? -1.067 16.574 10.768 1.00 96.69 93 GLU A N 1
ATOM 702 C CA . GLU A 1 93 ? -1.638 17.900 10.492 1.00 96.69 93 GLU A CA 1
ATOM 703 C C . GLU A 1 93 ? -3.122 17.798 10.114 1.00 96.69 93 GLU A C 1
ATOM 705 O O . GLU A 1 93 ? -3.932 18.618 10.547 1.00 96.69 93 GLU A O 1
ATOM 710 N N . GLN A 1 94 ? -3.492 16.753 9.368 1.00 96.00 94 GLN A N 1
ATOM 711 C CA . GLN A 1 94 ? -4.874 16.495 8.955 1.00 96.00 94 GLN A CA 1
ATOM 712 C C . GLN A 1 94 ? -5.697 15.782 10.042 1.00 96.00 94 GLN A C 1
ATOM 714 O O . GLN A 1 94 ? -6.903 16.004 10.159 1.00 96.00 94 GLN A O 1
ATOM 719 N N . VAL A 1 95 ? -5.053 14.953 10.873 1.00 96.75 95 VAL A N 1
ATOM 720 C CA . VAL A 1 95 ? -5.675 14.208 11.979 1.00 96.75 95 VAL A CA 1
ATOM 721 C C . VAL A 1 95 ? -4.896 14.455 13.286 1.00 96.75 95 VAL A C 1
ATOM 723 O O . VAL A 1 95 ? -4.111 13.604 13.709 1.00 96.75 95 VAL A O 1
ATOM 726 N N . PRO A 1 96 ? -5.120 15.586 13.988 1.00 92.88 96 PRO A N 1
ATOM 727 C CA . PRO A 1 96 ? -4.299 15.979 15.144 1.00 92.88 96 PRO A CA 1
ATOM 728 C C . PRO A 1 96 ? -4.305 15.004 16.329 1.00 92.88 96 PRO A C 1
ATOM 730 O O . PRO A 1 96 ? -3.349 14.959 17.097 1.00 92.88 96 PRO A O 1
ATOM 733 N N . ALA A 1 97 ? -5.376 14.221 16.492 1.00 91.00 97 ALA A N 1
ATOM 734 C CA . ALA A 1 97 ? -5.517 13.233 17.566 1.00 91.00 97 ALA A CA 1
ATOM 735 C C . ALA A 1 97 ? -4.929 11.850 17.216 1.00 91.00 97 ALA A C 1
ATOM 737 O O . ALA A 1 97 ? -5.186 10.882 17.933 1.00 91.00 97 ALA A O 1
ATOM 738 N N . LEU A 1 98 ? -4.203 11.740 16.099 1.00 97.62 98 LEU A N 1
ATOM 739 C CA . LEU A 1 98 ? -3.650 10.483 15.614 1.00 97.62 98 LEU A CA 1
ATOM 740 C C . LEU A 1 98 ? -2.453 10.016 16.442 1.00 97.62 98 LEU A C 1
ATOM 742 O O . LEU A 1 98 ? -1.436 10.711 16.542 1.00 97.62 98 LEU A O 1
ATOM 746 N N . ASP A 1 99 ? -2.537 8.774 16.906 1.00 98.12 99 ASP A N 1
ATOM 747 C CA . ASP A 1 99 ? -1.381 8.004 17.342 1.00 98.12 99 ASP A CA 1
ATOM 748 C C . ASP A 1 99 ? -0.936 7.010 16.260 1.00 98.12 99 ASP A C 1
ATOM 750 O O . ASP A 1 99 ? -1.753 6.490 15.496 1.00 98.12 99 ASP A O 1
ATOM 754 N N . VAL A 1 100 ? 0.371 6.765 16.175 1.00 98.31 100 VAL A N 1
ATOM 755 C CA . VAL A 1 100 ? 0.973 5.885 15.163 1.00 98.31 100 VAL A CA 1
ATOM 756 C C . VAL A 1 100 ? 1.859 4.872 15.863 1.00 98.31 100 VAL A C 1
ATOM 758 O O . VAL A 1 100 ? 2.825 5.248 16.527 1.00 98.31 100 VAL A O 1
ATOM 761 N N . ILE A 1 101 ? 1.560 3.590 15.677 1.00 98.31 101 ILE A N 1
ATOM 762 C CA . ILE A 1 101 ? 2.335 2.488 16.250 1.00 98.31 101 ILE A CA 1
ATOM 763 C C . ILE A 1 101 ? 2.646 1.431 15.192 1.00 98.31 101 ILE A C 1
ATOM 765 O O . ILE A 1 101 ? 1.981 1.336 14.166 1.00 98.31 101 ILE A O 1
ATOM 769 N N . ILE A 1 102 ? 3.643 0.598 15.471 1.00 98.25 102 ILE A N 1
ATOM 770 C CA . ILE A 1 102 ? 3.857 -0.651 14.733 1.00 98.25 102 ILE A CA 1
ATOM 771 C C . ILE A 1 102 ? 2.816 -1.668 15.220 1.00 98.25 102 ILE A C 1
ATOM 773 O O . ILE A 1 102 ? 2.543 -1.721 16.422 1.00 98.25 102 ILE A O 1
ATOM 777 N N . LEU A 1 103 ? 2.242 -2.470 14.318 1.00 98.31 103 LEU A N 1
ATOM 778 C CA . LEU A 1 103 ? 1.160 -3.420 14.618 1.00 98.31 103 LEU A CA 1
ATOM 779 C C . LEU A 1 103 ? 1.474 -4.350 15.806 1.00 98.31 103 LEU A C 1
ATOM 781 O O . LEU A 1 103 ? 0.622 -4.569 16.670 1.00 98.31 103 LEU A O 1
ATOM 785 N N . ASP A 1 104 ? 2.709 -4.844 15.890 1.00 96.75 104 ASP A N 1
ATOM 786 C CA . ASP A 1 104 ? 3.166 -5.728 16.969 1.00 96.75 104 ASP A CA 1
ATOM 787 C C . ASP A 1 104 ? 3.144 -5.071 18.351 1.00 96.75 104 ASP A C 1
ATOM 789 O O . ASP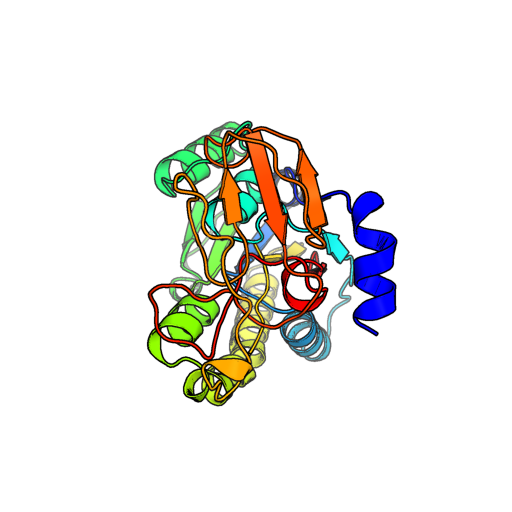 A 1 104 ? 2.957 -5.755 19.359 1.00 96.75 104 ASP A O 1
ATOM 793 N N . ASN A 1 105 ? 3.246 -3.742 18.408 1.00 97.81 105 ASN A N 1
ATOM 794 C CA . ASN A 1 105 ? 3.190 -2.991 19.657 1.00 97.81 105 ASN A CA 1
ATOM 795 C C . ASN A 1 105 ? 1.754 -2.791 20.169 1.00 97.81 105 ASN A C 1
ATOM 797 O O . ASN A 1 105 ? 1.582 -2.255 21.267 1.00 97.81 105 ASN A O 1
ATOM 801 N N . LEU A 1 106 ? 0.720 -3.211 19.423 1.00 98.44 106 LEU A N 1
ATOM 802 C CA . LEU A 1 106 ? -0.666 -3.136 19.886 1.00 98.44 106 LEU A CA 1
ATOM 803 C C . LEU A 1 106 ? -0.865 -3.968 21.158 1.00 98.44 106 LEU A C 1
ATOM 805 O O . LEU A 1 106 ? -0.664 -5.184 21.174 1.00 98.44 106 LEU A O 1
ATOM 809 N N . ASN A 1 107 ? -1.338 -3.304 22.208 1.00 97.12 107 ASN A N 1
ATOM 810 C CA . ASN A 1 107 ? -1.668 -3.902 23.494 1.00 97.12 107 ASN A CA 1
ATOM 811 C C . ASN A 1 107 ? -2.794 -3.108 24.189 1.00 97.12 107 ASN A C 1
ATOM 813 O O . ASN A 1 107 ? -3.184 -2.037 23.727 1.00 97.12 107 ASN A O 1
ATOM 817 N N . GLU A 1 108 ? -3.303 -3.617 25.313 1.00 93.88 108 GLU A N 1
ATOM 818 C CA . GLU A 1 108 ? -4.460 -3.053 26.034 1.00 93.88 108 GLU A CA 1
ATOM 819 C C . GLU A 1 108 ? -4.241 -1.636 26.599 1.00 93.88 108 GLU A C 1
ATOM 821 O O . GLU A 1 108 ? -5.211 -0.953 26.919 1.00 93.88 108 GLU A O 1
ATOM 826 N N . SER A 1 109 ? -2.993 -1.158 26.700 1.00 96.06 109 SER A N 1
ATOM 827 C CA . SER A 1 109 ? -2.703 0.211 27.157 1.00 96.06 109 SER A CA 1
ATOM 828 C C . SER A 1 109 ? -2.944 1.284 26.089 1.00 96.06 109 SER A C 1
ATOM 830 O O . SER A 1 109 ? -2.960 2.471 26.414 1.00 96.06 109 SER A O 1
ATOM 832 N N . VAL A 1 110 ? -3.155 0.895 24.826 1.00 97.44 110 VAL A N 1
ATOM 833 C CA . VAL A 1 110 ? -3.409 1.839 23.732 1.00 97.44 110 VAL A CA 1
ATOM 834 C C . VAL A 1 110 ? -4.829 2.395 23.843 1.00 97.44 110 VAL A C 1
ATOM 836 O O . VAL A 1 110 ? -5.821 1.690 23.648 1.00 97.44 110 VAL A O 1
ATOM 839 N N . THR A 1 111 ? -4.927 3.693 24.123 1.00 95.75 111 THR A N 1
ATOM 840 C CA . THR A 1 111 ? -6.195 4.403 24.359 1.00 95.75 111 THR A CA 1
ATOM 841 C C . THR A 1 111 ? -6.562 5.403 23.266 1.00 95.75 111 THR A C 1
ATOM 843 O O . THR A 1 111 ? -7.629 6.004 23.353 1.00 95.75 111 THR A O 1
ATOM 846 N N . ALA A 1 112 ? -5.720 5.569 22.241 1.00 97.38 112 ALA A N 1
ATOM 847 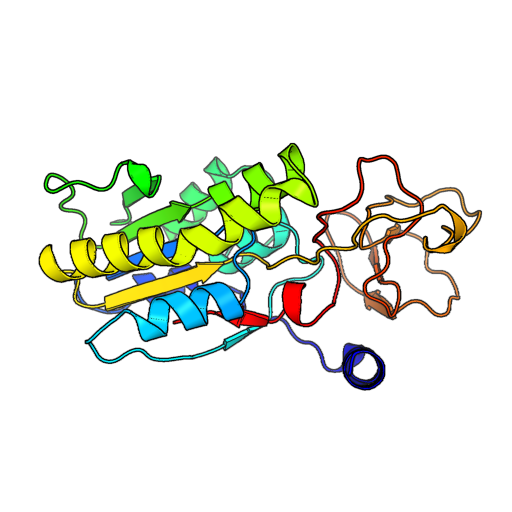C CA . ALA A 1 112 ? -5.930 6.536 21.169 1.00 97.38 112 ALA A CA 1
ATOM 848 C C . ALA A 1 112 ? -7.302 6.373 20.492 1.00 97.38 112 ALA A C 1
ATOM 850 O O . ALA A 1 112 ? -7.749 5.264 20.204 1.00 97.38 112 ALA A O 1
ATOM 851 N N . GLU A 1 113 ? -7.972 7.492 20.214 1.00 97.12 113 GLU A N 1
ATOM 852 C CA . GLU A 1 113 ? -9.250 7.480 19.493 1.00 97.12 113 GLU A CA 1
ATOM 853 C C . GLU A 1 113 ? -9.052 7.305 17.983 1.00 97.12 113 GLU A C 1
ATOM 855 O O . GLU A 1 113 ? -9.908 6.751 17.294 1.00 97.12 113 GLU A O 1
ATOM 860 N N . LYS A 1 114 ? -7.912 7.777 17.470 1.00 98.44 114 LYS A N 1
ATOM 861 C CA . LYS A 1 114 ? -7.473 7.658 16.080 1.00 98.44 114 LYS A CA 1
ATOM 862 C C . LYS A 1 114 ? -6.130 6.952 16.083 1.00 98.44 114 LYS A C 1
ATOM 864 O O . LYS A 1 114 ? -5.166 7.496 16.614 1.00 98.44 114 LYS A O 1
ATOM 869 N N . LEU A 1 115 ? -6.082 5.751 15.524 1.00 98.75 115 LEU A N 1
ATOM 870 C CA . LEU A 1 115 ? -4.891 4.914 15.549 1.00 98.75 115 LEU A CA 1
ATOM 871 C C . LEU A 1 115 ? -4.512 4.475 14.138 1.00 98.75 115 LEU A C 1
ATOM 873 O O . LEU A 1 115 ? -5.325 3.897 13.420 1.00 98.75 115 LEU A O 1
ATOM 877 N N . LEU A 1 116 ? -3.261 4.709 13.764 1.00 98.75 116 LEU A N 1
ATOM 878 C CA . LEU A 1 116 ? -2.634 4.099 12.599 1.00 98.75 116 LEU A CA 1
ATOM 879 C C . LEU A 1 116 ? -1.682 3.004 13.082 1.00 98.75 116 LEU A C 1
ATOM 881 O O . LEU A 1 116 ? -0.801 3.264 13.903 1.00 98.75 116 LEU A O 1
ATOM 885 N N . LEU A 1 117 ? -1.849 1.794 12.559 1.00 98.81 117 LEU A N 1
ATOM 886 C CA . LEU A 1 117 ? -0.956 0.669 12.805 1.00 98.81 117 LEU A CA 1
ATOM 887 C C . LEU A 1 117 ? -0.205 0.334 11.520 1.00 98.81 117 LEU A C 1
ATOM 889 O O . LEU A 1 117 ? -0.826 0.002 10.511 1.00 98.81 117 LEU A O 1
ATOM 893 N N . THR A 1 118 ? 1.121 0.413 11.550 1.00 98.56 118 THR A N 1
ATOM 894 C CA . THR A 1 118 ? 1.961 0.048 10.404 1.00 98.56 118 THR A CA 1
ATOM 895 C C . THR A 1 118 ? 2.329 -1.429 10.452 1.00 98.56 118 THR A C 1
ATOM 897 O O . THR A 1 118 ? 2.659 -1.966 11.514 1.00 98.56 118 THR A O 1
ATOM 900 N N . PHE A 1 119 ? 2.282 -2.090 9.298 1.00 98.12 119 PHE A N 1
ATOM 901 C CA . PHE A 1 119 ? 2.599 -3.507 9.162 1.00 98.12 119 PHE A CA 1
ATOM 902 C C . PHE A 1 119 ? 3.511 -3.746 7.953 1.00 98.12 119 PHE A C 1
ATOM 904 O O . PHE A 1 119 ? 3.044 -3.885 6.829 1.00 98.12 119 PHE A O 1
ATOM 911 N N . GLY A 1 120 ? 4.824 -3.766 8.201 1.00 95.81 120 GLY A N 1
ATOM 912 C CA . GLY A 1 120 ? 5.850 -3.840 7.152 1.00 95.81 120 GLY A CA 1
ATOM 913 C C . GLY A 1 120 ? 6.355 -5.246 6.826 1.00 95.81 120 GLY A C 1
ATOM 914 O O . GLY A 1 120 ? 7.233 -5.408 5.985 1.00 95.81 120 GLY A O 1
ATOM 915 N N . ASP A 1 121 ? 5.865 -6.266 7.528 1.00 94.00 121 ASP A N 1
ATOM 916 C CA . ASP A 1 121 ? 6.479 -7.593 7.517 1.00 94.00 121 ASP A CA 1
ATOM 917 C C . ASP A 1 121 ? 6.408 -8.291 6.157 1.00 94.00 121 ASP A C 1
ATOM 919 O O . ASP A 1 121 ? 7.314 -9.051 5.819 1.00 94.00 121 ASP A O 1
ATOM 923 N N . ILE A 1 122 ? 5.344 -8.053 5.383 1.00 94.19 122 ILE A N 1
ATOM 924 C CA . ILE A 1 122 ? 5.154 -8.712 4.087 1.00 94.19 122 ILE A CA 1
ATOM 925 C C . ILE A 1 122 ? 6.263 -8.299 3.125 1.00 94.19 122 ILE A C 1
ATOM 927 O O . ILE A 1 122 ? 6.979 -9.176 2.636 1.00 94.19 122 ILE A O 1
ATOM 931 N N . ASP A 1 123 ? 6.438 -6.996 2.911 1.00 94.00 123 ASP A N 1
ATOM 932 C CA . ASP A 1 123 ? 7.473 -6.476 2.023 1.00 94.00 123 ASP A CA 1
ATOM 933 C C . ASP A 1 123 ? 8.883 -6.814 2.526 1.00 94.00 123 ASP A C 1
ATOM 935 O O . ASP A 1 123 ? 9.687 -7.394 1.798 1.00 94.00 123 ASP A O 1
ATOM 939 N N . GLN A 1 124 ? 9.150 -6.634 3.826 1.00 94.50 124 GLN A N 1
ATOM 940 C CA . GLN A 1 124 ? 10.446 -6.990 4.421 1.00 94.50 124 GLN A CA 1
ATOM 941 C C . GLN A 1 124 ? 10.809 -8.470 4.236 1.00 94.50 124 GLN A C 1
ATOM 943 O O . GLN A 1 124 ? 11.974 -8.812 3.998 1.00 94.50 124 GLN A O 1
ATOM 948 N N . VAL A 1 125 ? 9.838 -9.376 4.381 1.00 93.38 125 VAL A N 1
ATOM 949 C CA . VAL A 1 125 ? 10.048 -10.808 4.137 1.00 93.38 125 VAL A CA 1
ATOM 950 C C . VAL A 1 125 ? 10.189 -11.097 2.648 1.00 93.38 125 VAL A C 1
ATOM 952 O O . VAL A 1 125 ? 11.044 -11.914 2.294 1.00 93.38 125 VAL A O 1
ATOM 955 N N . GLY A 1 126 ? 9.398 -10.442 1.801 1.00 91.56 126 GLY A N 1
ATOM 956 C CA . GLY A 1 126 ? 9.481 -10.515 0.346 1.00 91.56 126 GLY A CA 1
ATOM 957 C C . GLY A 1 126 ? 10.873 -10.162 -0.163 1.00 91.56 126 GLY A C 1
ATOM 958 O O . GLY A 1 126 ? 11.544 -11.008 -0.747 1.00 91.56 126 GLY A O 1
ATOM 959 N N . GLU A 1 127 ? 11.370 -8.982 0.184 1.00 90.75 127 GLU A N 1
ATOM 960 C CA . GLU A 1 127 ? 12.700 -8.497 -0.193 1.00 90.75 127 GLU A CA 1
ATOM 961 C C . GLU A 1 127 ? 13.823 -9.402 0.332 1.00 90.75 127 GLU A C 1
ATOM 963 O O . GLU A 1 127 ? 14.770 -9.759 -0.378 1.00 90.75 127 GLU A O 1
ATOM 968 N N . LYS A 1 128 ? 13.713 -9.852 1.588 1.00 91.81 128 LYS A N 1
ATOM 969 C CA . LYS A 1 128 ? 14.766 -10.646 2.233 1.00 91.81 128 LYS A CA 1
ATOM 970 C C . LYS A 1 128 ? 14.811 -12.100 1.770 1.00 91.81 128 LYS A C 1
ATOM 972 O O . LYS A 1 128 ? 15.896 -12.679 1.680 1.00 91.81 128 LYS A O 1
ATOM 977 N N . LYS A 1 129 ? 13.651 -12.737 1.597 1.00 90.00 129 LYS A N 1
ATOM 978 C CA . LYS A 1 129 ? 13.533 -14.184 1.334 1.00 90.00 129 LYS A CA 1
ATOM 979 C C . LYS A 1 129 ? 13.102 -14.496 -0.092 1.00 90.00 129 LYS A C 1
ATOM 981 O O . LYS A 1 129 ? 13.171 -15.663 -0.483 1.00 90.00 129 LYS A O 1
ATOM 986 N N . GLN A 1 130 ? 12.694 -13.494 -0.865 1.00 89.50 130 GLN A N 1
ATOM 987 C CA . GLN A 1 130 ? 12.273 -13.633 -2.255 1.00 89.50 130 GLN A CA 1
ATOM 988 C C . GLN A 1 130 ? 11.194 -14.724 -2.361 1.00 89.50 130 GLN A C 1
ATOM 990 O O . GLN A 1 130 ? 10.292 -14.809 -1.522 1.00 89.50 130 GLN A O 1
ATOM 995 N N . LEU A 1 131 ? 11.321 -15.639 -3.324 1.00 85.38 131 LEU A N 1
ATOM 996 C CA . LEU A 1 131 ? 10.407 -16.772 -3.490 1.00 85.38 131 LEU A CA 1
ATOM 997 C C . LEU A 1 131 ? 10.231 -17.622 -2.212 1.00 85.38 131 LEU A C 1
ATOM 999 O O . LEU A 1 131 ? 9.151 -18.166 -1.978 1.00 85.38 131 LEU A O 1
ATOM 1003 N N . ALA A 1 132 ? 11.257 -17.732 -1.359 1.00 86.06 132 ALA A N 1
ATOM 1004 C CA . ALA A 1 132 ? 11.175 -18.514 -0.123 1.00 86.06 132 ALA A CA 1
ATOM 1005 C C . ALA A 1 132 ? 10.292 -17.854 0.954 1.00 86.06 132 ALA A C 1
ATOM 1007 O O . ALA A 1 132 ? 9.846 -18.542 1.874 1.00 86.06 132 ALA A O 1
ATOM 1008 N N . GLY A 1 133 ? 10.005 -16.552 0.832 1.00 85.50 133 GLY A N 1
ATOM 1009 C CA . GLY A 1 133 ? 9.129 -15.804 1.738 1.00 85.50 133 GLY A CA 1
ATOM 1010 C C . GLY A 1 133 ? 7.646 -16.150 1.592 1.00 85.50 133 GLY A C 1
ATOM 1011 O O . GLY A 1 133 ? 6.883 -15.935 2.528 1.00 85.50 133 GLY A O 1
ATOM 1012 N N . LEU A 1 134 ? 7.234 -16.762 0.473 1.00 83.12 134 LEU A N 1
ATOM 1013 C CA . LEU A 1 134 ? 5.840 -17.135 0.191 1.00 83.12 134 LEU A CA 1
ATOM 1014 C C . LEU A 1 134 ? 5.148 -17.874 1.343 1.00 83.12 134 LEU A C 1
ATOM 1016 O O . LEU A 1 134 ? 3.986 -17.606 1.650 1.00 83.12 134 LEU A O 1
ATOM 1020 N N . LYS A 1 135 ? 5.858 -18.823 1.965 1.00 84.19 135 LYS A N 1
ATOM 1021 C CA . LYS A 1 135 ? 5.312 -19.624 3.065 1.00 84.19 135 LYS A CA 1
ATOM 1022 C C . LYS A 1 135 ? 4.987 -18.749 4.272 1.00 84.19 135 LYS A C 1
ATOM 1024 O O . LYS A 1 135 ? 3.928 -18.916 4.868 1.00 84.19 135 LYS A O 1
ATOM 1029 N N . ASP A 1 136 ? 5.872 -17.817 4.595 1.00 86.88 136 ASP A N 1
ATOM 1030 C CA . ASP A 1 136 ? 5.689 -16.904 5.718 1.00 86.88 136 ASP A CA 1
ATOM 1031 C C . ASP A 1 136 ? 4.576 -15.898 5.403 1.00 86.88 136 ASP A C 1
ATOM 1033 O O . ASP A 1 136 ? 3.658 -15.730 6.203 1.00 86.88 136 ASP A O 1
ATOM 1037 N N . ILE A 1 137 ? 4.583 -15.336 4.187 1.00 87.94 137 ILE A N 1
ATOM 1038 C CA . ILE A 1 137 ? 3.586 -14.356 3.742 1.00 87.94 137 ILE A CA 1
ATOM 1039 C C . ILE A 1 137 ? 2.166 -14.925 3.813 1.00 87.94 137 ILE A C 1
ATOM 1041 O O . ILE A 1 137 ? 1.241 -14.254 4.270 1.00 87.94 137 ILE A O 1
ATOM 1045 N N . SER A 1 138 ? 1.993 -16.192 3.424 1.00 81.38 138 SER A N 1
ATOM 1046 C CA . SER A 1 138 ? 0.692 -16.862 3.484 1.00 81.38 138 SER A CA 1
ATOM 1047 C C . SER A 1 138 ? 0.111 -16.955 4.899 1.00 81.38 138 SER A C 1
ATOM 1049 O O . SER A 1 138 ? -1.099 -17.088 5.034 1.00 81.38 138 SER A O 1
ATOM 1051 N N . GLY A 1 139 ? 0.931 -16.852 5.950 1.00 89.69 139 GLY A N 1
ATOM 1052 C CA . GLY A 1 139 ? 0.492 -16.931 7.344 1.00 89.69 139 GLY A CA 1
ATOM 1053 C C . GLY A 1 139 ? 0.016 -15.607 7.946 1.00 89.69 139 GLY A C 1
ATOM 1054 O O . GLY A 1 139 ? -0.685 -15.630 8.956 1.00 89.69 139 GLY A O 1
ATOM 1055 N N . TYR A 1 140 ? 0.337 -14.458 7.341 1.00 95.25 140 TYR A N 1
ATOM 1056 C CA . TYR A 1 140 ? 0.060 -13.155 7.963 1.00 95.25 140 TYR A CA 1
ATOM 1057 C C . TYR A 1 140 ? -1.425 -12.803 8.077 1.00 95.25 140 TYR A C 1
ATOM 1059 O O . TYR A 1 140 ? -1.781 -11.973 8.911 1.00 95.25 140 TYR A O 1
ATOM 1067 N N . HIS A 1 141 ? -2.304 -13.454 7.308 1.00 96.31 141 HIS A N 1
ATOM 1068 C CA . HIS A 1 141 ? -3.748 -13.255 7.445 1.00 96.31 141 HIS A CA 1
ATOM 1069 C C . HIS A 1 141 ? -4.259 -13.607 8.854 1.00 96.31 141 HIS A C 1
ATOM 1071 O O . HIS A 1 141 ? -5.085 -12.873 9.391 1.00 96.31 141 HIS A O 1
ATOM 1077 N N . VAL A 1 142 ? -3.702 -14.644 9.492 1.00 96.31 142 VAL A N 1
ATOM 1078 C CA . VAL A 1 142 ? -4.078 -15.050 10.856 1.00 96.31 142 VAL A CA 1
ATOM 1079 C C . VAL A 1 142 ? -3.715 -13.953 11.859 1.00 96.31 142 VAL A C 1
ATOM 1081 O O . VAL A 1 142 ? -4.558 -13.518 12.639 1.00 96.31 142 VAL A O 1
ATOM 1084 N N . LEU A 1 143 ? -2.481 -13.438 11.789 1.00 96.62 143 LEU A N 1
ATOM 1085 C CA . LEU A 1 143 ? -2.018 -12.343 12.650 1.00 96.62 143 LEU A CA 1
ATOM 1086 C C . LEU A 1 143 ? -2.881 -11.086 12.469 1.00 96.62 143 LEU A C 1
ATOM 1088 O O . LEU A 1 143 ? -3.324 -10.487 13.447 1.00 96.62 143 LEU A O 1
ATOM 1092 N N . LEU A 1 144 ? -3.138 -10.687 11.221 1.00 98.31 144 LEU A N 1
ATOM 1093 C CA . LEU A 1 144 ? -3.967 -9.521 10.914 1.00 98.31 144 LEU A CA 1
ATOM 1094 C C . LEU A 1 144 ? -5.396 -9.696 11.446 1.00 98.31 144 LEU A C 1
ATOM 1096 O O . LEU A 1 144 ? -5.929 -8.777 12.069 1.00 98.31 144 LEU A O 1
ATOM 1100 N N . ALA A 1 145 ? -5.999 -10.875 11.272 1.00 98.31 145 ALA A N 1
ATOM 1101 C CA . ALA A 1 145 ? -7.330 -11.174 11.792 1.00 98.31 145 ALA A CA 1
ATOM 1102 C C . ALA A 1 145 ? -7.374 -11.130 13.327 1.00 98.31 145 ALA A C 1
ATOM 1104 O O . ALA A 1 145 ? -8.305 -10.556 13.899 1.00 98.31 145 ALA A O 1
ATOM 1105 N N . GLU A 1 146 ? -6.366 -11.678 14.009 1.00 98.06 146 GLU A N 1
ATOM 1106 C CA . GLU A 1 146 ? -6.233 -11.596 15.468 1.00 98.06 146 GLU A CA 1
ATOM 1107 C C . GLU A 1 146 ? -6.122 -10.144 15.951 1.00 98.06 146 GLU A C 1
ATOM 1109 O O . GLU A 1 146 ? -6.831 -9.748 16.880 1.00 98.06 146 GLU A O 1
ATOM 1114 N N . LYS A 1 147 ? -5.298 -9.317 15.296 1.00 98.38 147 LYS A N 1
ATOM 1115 C CA . LYS A 1 147 ? -5.141 -7.896 15.646 1.00 98.38 147 LYS A CA 1
ATOM 1116 C C . LYS A 1 147 ? -6.411 -7.086 15.389 1.00 98.38 147 LYS A C 1
ATOM 1118 O O . LYS A 1 147 ? -6.761 -6.241 16.210 1.00 98.38 147 LYS A O 1
ATOM 1123 N N . ILE A 1 148 ? -7.146 -7.365 14.312 1.00 98.62 148 ILE A N 1
ATOM 1124 C CA . ILE A 1 148 ? -8.450 -6.732 14.054 1.00 98.62 148 ILE A CA 1
ATOM 1125 C C . ILE A 1 148 ? -9.452 -7.100 15.153 1.00 98.62 148 ILE A C 1
ATOM 1127 O O . ILE A 1 148 ? -10.084 -6.210 15.720 1.00 98.62 148 ILE A O 1
ATOM 1131 N N . LYS A 1 149 ? -9.554 -8.384 15.522 1.00 98.31 149 LYS A N 1
ATOM 1132 C CA . LYS A 1 149 ? -10.414 -8.837 16.633 1.00 98.31 149 LYS A CA 1
ATOM 1133 C C . LYS A 1 149 ? -10.027 -8.168 17.954 1.00 98.31 149 LYS A C 1
ATOM 1135 O O . LYS A 1 149 ? -10.903 -7.738 18.701 1.00 98.31 149 LYS A O 1
ATOM 1140 N N . GLN A 1 150 ? -8.727 -8.021 18.217 1.00 98.25 150 GLN A N 1
ATOM 1141 C CA . GLN A 1 150 ? -8.217 -7.304 19.386 1.00 98.25 150 GLN A CA 1
ATOM 1142 C C . GLN A 1 150 ? -8.663 -5.831 19.386 1.00 98.25 150 GLN A C 1
ATOM 1144 O O . GLN A 1 150 ? -9.181 -5.357 20.394 1.00 98.25 150 GLN A O 1
ATOM 1149 N N . LEU A 1 151 ? -8.528 -5.115 18.264 1.00 98.56 151 LEU A N 1
ATOM 1150 C CA . LEU A 1 151 ? -8.985 -3.724 18.137 1.00 98.56 151 LEU A CA 1
ATOM 1151 C C . LEU A 1 151 ? -10.498 -3.597 18.372 1.00 98.56 151 LEU A C 1
ATOM 1153 O O . LEU A 1 151 ? -10.937 -2.728 19.127 1.00 98.56 151 LEU A O 1
ATOM 1157 N N . LEU A 1 152 ? -11.305 -4.487 17.793 1.00 97.75 152 LEU A N 1
ATOM 1158 C CA . LEU A 1 152 ? -12.754 -4.499 18.017 1.00 97.75 152 LEU A CA 1
ATOM 1159 C C . LEU A 1 152 ? -13.093 -4.718 19.502 1.00 97.75 152 LEU A C 1
ATOM 1161 O O . LEU A 1 152 ? -13.904 -3.979 20.064 1.00 97.75 152 LEU A O 1
ATOM 1165 N N . ALA A 1 153 ? -12.416 -5.656 20.174 1.00 97.12 153 ALA A N 1
ATOM 1166 C CA . ALA A 1 153 ? -12.581 -5.899 21.610 1.00 97.12 153 ALA A CA 1
ATOM 1167 C C . ALA A 1 153 ? -12.154 -4.699 22.481 1.00 97.12 153 ALA A C 1
ATOM 1169 O O . ALA A 1 153 ? -12.738 -4.460 23.537 1.00 97.12 153 ALA A O 1
ATOM 1170 N N . MET A 1 154 ? -11.185 -3.901 22.020 1.00 97.56 154 MET A N 1
ATOM 1171 C CA . MET A 1 154 ? -10.749 -2.645 22.653 1.00 97.56 154 MET A CA 1
ATOM 1172 C C . MET A 1 154 ? -11.704 -1.459 22.403 1.00 97.56 154 MET A C 1
ATOM 1174 O O . MET A 1 154 ? -11.424 -0.327 22.818 1.00 97.56 154 MET A O 1
ATOM 1178 N N . GLY A 1 155 ? -12.830 -1.694 21.723 1.00 97.31 155 GLY A N 1
ATOM 1179 C CA . GLY A 1 155 ? -13.884 -0.707 21.502 1.00 97.31 155 GLY A CA 1
ATOM 1180 C C . GLY A 1 155 ? -13.687 0.184 20.276 1.00 97.31 155 GLY A C 1
ATOM 1181 O O . GLY A 1 155 ? -14.388 1.189 20.156 1.00 97.31 155 GLY A O 1
ATOM 1182 N N . TYR A 1 156 ? -12.770 -0.152 19.362 1.00 98.00 156 TYR A N 1
ATOM 1183 C CA . TYR A 1 156 ? -12.706 0.521 18.063 1.00 98.00 156 TYR A CA 1
ATOM 1184 C C . TYR A 1 156 ? -13.982 0.217 17.269 1.00 98.00 156 TYR A C 1
ATOM 1186 O O . TYR A 1 156 ? -14.294 -0.935 16.982 1.00 98.00 156 TYR A O 1
ATOM 1194 N N . ASN A 1 157 ? -14.744 1.256 16.921 1.00 95.44 157 ASN A N 1
ATOM 1195 C CA . ASN A 1 157 ? -16.032 1.114 16.236 1.00 95.44 157 ASN A CA 1
ATOM 1196 C C . ASN A 1 157 ? -15.867 0.734 14.762 1.00 95.44 157 ASN A C 1
ATOM 1198 O O . ASN A 1 157 ? -16.779 0.165 14.164 1.00 95.44 157 ASN A O 1
ATOM 1202 N N . LYS A 1 158 ? -14.733 1.120 14.170 1.00 97.19 158 LYS A N 1
ATOM 1203 C CA . LYS A 1 158 ? -14.348 0.803 12.797 1.00 97.19 158 LYS A CA 1
ATOM 1204 C C . LYS A 1 158 ? -12.860 0.489 12.765 1.00 97.19 158 LYS A C 1
ATOM 1206 O O . LYS A 1 158 ? -12.056 1.239 13.324 1.00 97.19 158 LYS A O 1
ATOM 1211 N N . VAL A 1 159 ? -12.520 -0.598 12.090 1.00 98.56 159 VAL A N 1
ATOM 1212 C CA . VAL A 1 159 ? -11.144 -0.994 11.810 1.00 98.56 159 VAL A CA 1
ATOM 1213 C C . VAL A 1 159 ? -11.032 -1.115 10.303 1.00 98.56 159 VAL A C 1
ATOM 1215 O O . VAL A 1 159 ? -11.834 -1.830 9.713 1.00 98.56 159 VAL A O 1
ATOM 1218 N N . TYR A 1 160 ? -10.086 -0.395 9.710 1.00 98.81 160 TYR A N 1
ATOM 1219 C CA . TYR A 1 160 ? -9.812 -0.466 8.279 1.00 98.81 160 TYR A CA 1
ATOM 1220 C C . TYR A 1 160 ? -8.539 -1.267 8.025 1.00 98.81 160 TYR A C 1
ATOM 1222 O O . TYR A 1 160 ? -7.574 -1.137 8.786 1.00 98.81 160 TYR A O 1
ATOM 1230 N N . LEU A 1 161 ? -8.514 -2.040 6.943 1.00 98.81 161 LEU A N 1
ATOM 1231 C CA . LEU A 1 161 ? -7.319 -2.720 6.440 1.00 98.81 161 LEU A CA 1
ATOM 1232 C C . LEU A 1 161 ? -7.034 -2.263 5.009 1.00 98.81 161 LEU A C 1
ATOM 1234 O O . LEU A 1 161 ? -7.846 -2.453 4.104 1.00 98.81 161 LEU A O 1
ATOM 1238 N N . THR A 1 162 ? -5.861 -1.672 4.803 1.00 98.69 162 THR A N 1
ATOM 1239 C CA . THR A 1 162 ? -5.406 -1.224 3.483 1.00 98.69 162 THR A CA 1
ATOM 1240 C C . THR A 1 162 ? -3.894 -1.381 3.330 1.00 98.69 162 THR A C 1
ATOM 1242 O O . THR A 1 162 ? -3.227 -1.914 4.217 1.00 98.69 162 THR A O 1
ATOM 1245 N N . THR A 1 163 ? -3.349 -0.958 2.193 1.00 98.75 163 THR A N 1
ATOM 1246 C CA . THR A 1 163 ? -1.926 -1.072 1.859 1.00 98.75 163 THR A CA 1
ATOM 1247 C C . THR A 1 163 ? -1.526 -0.030 0.827 1.00 98.75 163 THR A C 1
ATOM 1249 O O . THR A 1 163 ? -2.362 0.515 0.101 1.00 98.75 163 THR A O 1
ATOM 1252 N N . ASP A 1 164 ? -0.235 0.239 0.754 1.00 98.31 164 ASP A N 1
ATOM 1253 C CA . ASP A 1 164 ? 0.392 1.077 -0.265 1.00 98.31 164 ASP A CA 1
ATOM 1254 C C . ASP A 1 164 ? 0.428 0.435 -1.662 1.00 98.31 164 ASP A C 1
ATOM 1256 O O . ASP A 1 164 ? 0.101 1.085 -2.654 1.00 98.31 164 ASP A O 1
ATOM 1260 N N . HIS A 1 165 ? 0.782 -0.839 -1.748 1.00 98.31 165 HIS A N 1
ATOM 1261 C CA . HIS A 1 165 ? 0.801 -1.643 -2.961 1.00 98.31 165 HIS A CA 1
ATOM 1262 C C . HIS A 1 165 ? 0.671 -3.129 -2.615 1.00 98.31 165 HIS A C 1
ATOM 1264 O O . HIS A 1 165 ? 0.710 -3.524 -1.452 1.00 98.31 165 HIS A O 1
ATOM 1270 N N . GLY A 1 166 ? 0.515 -3.962 -3.639 1.00 97.56 166 GLY A N 1
ATOM 1271 C CA . GLY A 1 166 ? 0.801 -5.391 -3.539 1.00 97.56 166 GLY A CA 1
ATOM 1272 C C . GLY A 1 166 ? 2.120 -5.749 -4.225 1.00 97.56 166 GLY A C 1
ATOM 1273 O O . GLY A 1 166 ? 2.975 -4.894 -4.446 1.00 97.56 166 GLY A O 1
ATOM 1274 N N . PHE A 1 167 ? 2.281 -7.017 -4.589 1.00 96.00 167 PHE A N 1
ATOM 1275 C CA . PHE A 1 167 ? 3.508 -7.537 -5.193 1.00 96.00 167 PHE A CA 1
ATOM 1276 C C . PHE A 1 167 ? 3.218 -8.702 -6.138 1.00 96.00 167 PHE A C 1
ATOM 1278 O O . PHE A 1 167 ? 2.179 -9.370 -6.053 1.00 96.00 167 PHE A O 1
ATOM 1285 N N . VAL A 1 168 ? 4.190 -8.998 -6.995 1.00 93.69 168 VAL A N 1
ATOM 1286 C CA . VAL A 1 168 ? 4.256 -10.218 -7.797 1.00 93.69 168 VAL A CA 1
ATOM 1287 C C . VAL A 1 168 ? 5.368 -11.132 -7.304 1.00 93.69 168 VAL A C 1
ATOM 1289 O O . VAL A 1 168 ? 6.402 -10.701 -6.800 1.00 93.69 168 VAL A O 1
ATOM 1292 N N . ILE A 1 169 ? 5.148 -12.431 -7.481 1.00 89.12 169 ILE A N 1
ATOM 1293 C CA . ILE A 1 169 ? 6.163 -13.453 -7.257 1.00 89.12 169 ILE A CA 1
ATOM 1294 C C . ILE A 1 169 ? 6.545 -13.985 -8.623 1.00 89.12 169 ILE A C 1
ATOM 1296 O O . ILE A 1 169 ? 5.777 -14.706 -9.258 1.00 89.12 169 ILE A O 1
ATOM 1300 N N . THR A 1 170 ? 7.721 -13.589 -9.086 1.00 81.50 170 THR A N 1
ATOM 1301 C CA . THR A 1 170 ? 8.171 -13.842 -10.458 1.00 81.50 170 THR A CA 1
ATOM 1302 C C . THR A 1 170 ? 8.818 -15.219 -10.626 1.00 81.50 170 THR A C 1
ATOM 1304 O O . THR A 1 170 ? 9.021 -15.675 -11.752 1.00 81.50 170 THR A O 1
ATOM 1307 N N . GLY A 1 171 ? 9.053 -15.930 -9.517 1.00 78.44 171 GLY A N 1
ATOM 1308 C CA . GLY A 1 171 ? 9.600 -17.284 -9.506 1.00 78.44 171 GLY A CA 1
ATOM 1309 C C . GLY A 1 171 ? 11.111 -17.319 -9.733 1.00 78.44 171 GLY A C 1
ATOM 1310 O O . GLY A 1 171 ? 11.819 -16.352 -9.468 1.00 78.44 171 GLY A O 1
ATOM 1311 N N . LEU A 1 172 ? 11.611 -18.467 -10.193 1.00 80.06 172 LEU A N 1
ATOM 1312 C CA . LEU A 1 172 ? 12.987 -18.584 -10.674 1.00 80.06 172 LEU A CA 1
ATOM 1313 C C . LEU A 1 172 ? 13.021 -18.074 -12.115 1.00 80.06 172 LEU A C 1
ATOM 1315 O O . LEU A 1 172 ? 12.428 -18.703 -12.988 1.00 80.06 172 LEU A O 1
ATOM 1319 N N . LEU A 1 173 ? 13.682 -16.940 -12.329 1.00 83.81 173 LEU A N 1
ATOM 1320 C CA . LEU A 1 173 ? 13.851 -16.328 -13.644 1.00 83.81 173 LEU A CA 1
ATOM 1321 C C . LEU A 1 173 ? 15.236 -16.642 -14.204 1.00 83.81 173 LEU A C 1
ATOM 1323 O O . LEU A 1 173 ? 16.229 -16.572 -13.471 1.00 83.81 173 LEU A O 1
ATOM 1327 N N . ASP A 1 174 ? 15.312 -16.918 -15.502 1.00 83.06 174 ASP A N 1
ATOM 1328 C CA . ASP A 1 174 ? 16.562 -16.807 -16.254 1.00 83.06 174 ASP A CA 1
ATOM 1329 C C . ASP A 1 174 ? 16.679 -15.436 -16.952 1.00 83.06 174 ASP A C 1
ATOM 1331 O O . ASP A 1 174 ? 15.801 -14.579 -16.844 1.00 83.06 174 ASP A O 1
ATOM 1335 N N . GLU A 1 175 ? 17.800 -15.170 -17.630 1.00 81.62 175 GLU A N 1
ATOM 1336 C CA . GLU A 1 175 ? 17.983 -13.891 -18.338 1.00 81.62 175 GLU A CA 1
ATOM 1337 C C . GLU A 1 175 ? 17.031 -13.721 -19.533 1.00 81.62 175 GLU A C 1
ATOM 1339 O O . GLU A 1 175 ? 16.755 -12.589 -19.924 1.00 81.62 175 GLU A O 1
ATOM 1344 N N . ALA A 1 176 ? 16.528 -14.812 -20.118 1.00 84.00 176 ALA A N 1
ATOM 1345 C CA . ALA A 1 176 ? 15.601 -14.757 -21.246 1.00 84.00 176 ALA A CA 1
ATOM 1346 C C . ALA A 1 176 ? 14.168 -14.421 -20.802 1.00 84.00 176 ALA A C 1
ATOM 1348 O O . ALA A 1 176 ? 13.394 -13.893 -21.601 1.00 84.00 176 ALA A O 1
ATOM 1349 N N . ASP A 1 177 ? 13.826 -14.680 -19.538 1.00 86.00 177 ASP A N 1
ATOM 1350 C CA . ASP A 1 177 ? 12.559 -14.261 -18.935 1.00 86.00 177 ASP A CA 1
ATOM 1351 C C . ASP A 1 177 ? 12.464 -12.744 -18.697 1.00 86.00 177 ASP A C 1
ATOM 1353 O O . ASP A 1 177 ? 11.362 -12.221 -18.505 1.00 86.00 177 ASP A O 1
ATOM 1357 N N . LYS A 1 178 ? 13.599 -12.037 -18.650 1.00 92.00 178 LYS A N 1
ATOM 1358 C CA . LYS A 1 178 ? 13.656 -10.614 -18.294 1.00 92.00 178 LYS A CA 1
ATOM 1359 C C . LYS A 1 178 ? 13.464 -9.716 -19.505 1.00 92.00 178 LYS A C 1
ATOM 1361 O O . LYS A 1 178 ? 13.891 -10.015 -20.617 1.00 92.00 178 LYS A O 1
ATOM 1366 N N . ILE A 1 179 ? 12.874 -8.552 -19.264 1.00 93.31 179 ILE A N 1
ATOM 1367 C CA . ILE A 1 179 ? 12.634 -7.543 -20.291 1.00 93.31 179 ILE A CA 1
ATOM 1368 C C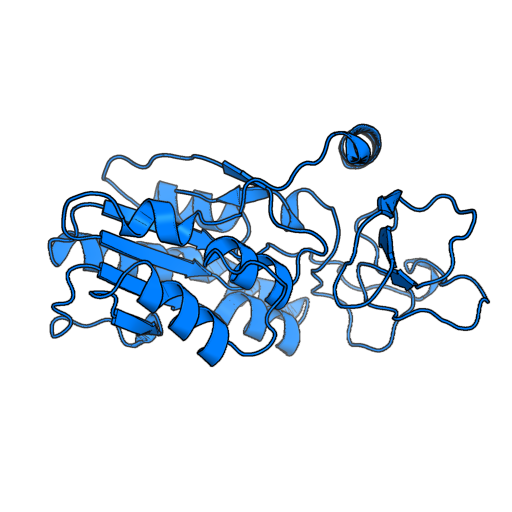 . ILE A 1 179 ? 13.906 -6.711 -20.496 1.00 93.31 179 ILE A C 1
ATOM 1370 O O . ILE A 1 179 ? 14.363 -6.051 -19.558 1.00 93.31 179 ILE A O 1
ATOM 1374 N N . PRO A 1 180 ? 14.501 -6.701 -21.702 1.00 92.06 180 PRO A N 1
ATOM 1375 C CA . PRO A 1 180 ? 15.679 -5.889 -21.966 1.00 92.06 180 PRO A CA 1
ATOM 1376 C C . PRO A 1 180 ? 15.379 -4.401 -21.784 1.00 92.06 180 PRO A C 1
ATOM 1378 O O . PRO A 1 180 ? 14.362 -3.893 -22.261 1.00 92.06 180 PRO A O 1
ATOM 1381 N N . VAL A 1 181 ? 16.297 -3.692 -21.133 1.00 90.62 181 VAL A N 1
ATOM 1382 C CA . VAL A 1 181 ? 16.248 -2.230 -21.057 1.00 90.62 181 VAL A CA 1
ATOM 1383 C C . VAL A 1 181 ? 16.767 -1.655 -22.382 1.00 90.62 181 VAL A C 1
ATOM 1385 O O . VAL A 1 181 ? 17.801 -2.120 -22.877 1.00 90.62 181 VAL A O 1
ATOM 1388 N N . PRO A 1 182 ? 16.088 -0.661 -22.986 1.00 86.50 182 PRO A N 1
ATOM 1389 C CA . PRO A 1 182 ? 16.566 -0.020 -24.207 1.00 86.50 182 PRO A CA 1
ATOM 1390 C C . PRO A 1 182 ? 17.975 0.559 -24.025 1.00 86.50 182 PRO A C 1
ATOM 1392 O O . PRO A 1 182 ? 18.295 1.098 -22.970 1.00 86.50 182 PRO A O 1
ATOM 1395 N N . SER A 1 183 ? 18.813 0.503 -25.066 1.00 78.81 183 SER A N 1
ATOM 1396 C CA . SER A 1 183 ? 20.231 0.912 -25.018 1.00 78.81 183 SER A CA 1
ATOM 1397 C C . SER A 1 183 ? 20.479 2.430 -24.906 1.00 78.81 183 SER A C 1
ATOM 1399 O O . SER A 1 183 ? 21.545 2.907 -25.293 1.00 78.81 183 SER A O 1
ATOM 1401 N N . MET A 1 184 ? 19.510 3.200 -24.408 1.00 74.69 184 MET A N 1
ATOM 1402 C CA . MET A 1 184 ? 19.666 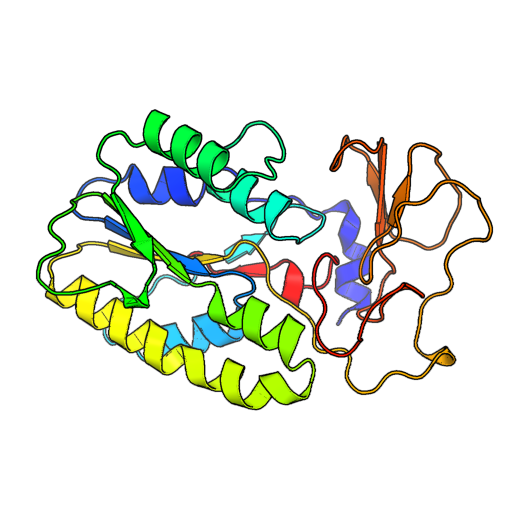4.630 -24.132 1.00 74.69 184 MET A CA 1
ATOM 1403 C C . MET A 1 184 ? 20.252 4.851 -22.737 1.00 74.69 184 MET A C 1
ATOM 1405 O O . MET A 1 184 ? 20.219 3.968 -21.882 1.00 74.69 184 MET A O 1
ATOM 1409 N N . THR A 1 185 ? 20.843 6.024 -22.522 1.00 62.81 185 THR A N 1
ATOM 1410 C CA . THR A 1 185 ? 21.780 6.235 -21.411 1.00 62.81 185 THR A CA 1
ATOM 1411 C C . THR A 1 185 ? 21.187 6.876 -20.160 1.00 62.81 185 THR A C 1
ATOM 1413 O O . THR A 1 185 ? 21.902 6.929 -19.165 1.00 62.81 185 THR A O 1
ATOM 1416 N N . ASP A 1 186 ? 19.933 7.344 -20.169 1.00 84.00 186 ASP A N 1
ATOM 1417 C CA . ASP A 1 186 ? 19.348 8.055 -19.018 1.00 84.00 186 ASP A CA 1
ATOM 1418 C C . ASP A 1 186 ? 18.007 7.456 -18.564 1.00 84.00 186 ASP A C 1
ATOM 1420 O O . ASP A 1 186 ? 16.921 8.017 -18.746 1.00 84.00 186 ASP A O 1
ATOM 1424 N N . PHE A 1 187 ? 18.106 6.260 -17.980 1.00 88.94 187 PHE A N 1
ATOM 1425 C CA . PHE A 1 187 ? 17.015 5.616 -17.259 1.00 88.94 187 PHE A CA 1
ATOM 1426 C C . PHE A 1 187 ? 17.388 5.408 -15.801 1.00 88.94 187 PHE A C 1
ATOM 1428 O O . PHE A 1 187 ? 18.450 4.859 -15.493 1.00 88.94 187 PHE A O 1
ATOM 1435 N N . LYS A 1 188 ? 16.453 5.717 -14.901 1.00 93.19 188 LYS A N 1
ATOM 1436 C CA . LYS A 1 188 ? 16.395 5.004 -13.627 1.00 93.19 188 LYS A CA 1
ATOM 1437 C C . LYS A 1 188 ? 15.635 3.703 -13.874 1.00 93.19 188 LYS A C 1
ATOM 1439 O O . LYS A 1 188 ? 14.458 3.719 -14.223 1.00 93.19 188 LYS A O 1
ATOM 1444 N N . VAL A 1 189 ? 16.356 2.595 -13.745 1.00 93.56 189 VAL A N 1
ATOM 1445 C CA . VAL A 1 189 ? 15.848 1.242 -13.973 1.00 93.56 189 VAL A CA 1
ATOM 1446 C C . VAL A 1 189 ? 15.495 0.623 -12.633 1.00 93.56 189 VAL A C 1
ATOM 1448 O O . VAL A 1 189 ? 16.360 0.531 -11.760 1.00 93.56 189 VAL A O 1
ATOM 1451 N N . ASP A 1 190 ? 14.256 0.174 -12.513 1.00 93.69 190 ASP A N 1
ATOM 1452 C CA . ASP A 1 190 ? 13.780 -0.663 -11.421 1.00 93.69 190 ASP A CA 1
ATOM 1453 C C . ASP A 1 190 ? 13.329 -2.027 -11.972 1.00 93.69 190 ASP A C 1
ATOM 1455 O O . ASP A 1 190 ? 13.298 -2.236 -13.189 1.00 93.69 190 ASP A O 1
ATOM 1459 N N . GLU A 1 191 ? 12.995 -2.982 -11.107 1.00 93.19 191 GLU A N 1
ATOM 1460 C CA . GLU A 1 191 ? 12.565 -4.314 -11.550 1.00 93.19 191 GLU A CA 1
ATOM 1461 C C . GLU A 1 191 ? 11.269 -4.257 -12.348 1.00 93.19 191 GLU A C 1
ATOM 1463 O O . GLU A 1 191 ? 11.109 -4.972 -13.335 1.00 93.19 191 GLU A O 1
ATOM 1468 N N . ARG A 1 192 ? 10.329 -3.407 -11.939 1.00 95.44 192 ARG A N 1
ATOM 1469 C CA . ARG A 1 192 ? 8.967 -3.410 -12.487 1.00 95.44 192 ARG A CA 1
ATOM 1470 C C . ARG A 1 192 ? 8.631 -2.186 -13.331 1.00 95.44 192 ARG A C 1
ATOM 1472 O O . ARG A 1 192 ? 7.596 -2.186 -13.996 1.00 95.44 192 ARG A O 1
ATOM 1479 N N . PHE A 1 193 ? 9.504 -1.181 -13.361 1.00 96.00 193 PHE A N 1
ATOM 1480 C CA . PHE A 1 193 ? 9.292 0.052 -14.112 1.00 96.00 193 PHE A CA 1
ATOM 1481 C C . PHE A 1 193 ? 10.607 0.731 -14.521 1.00 96.00 193 PHE A C 1
ATOM 1483 O O . PHE A 1 193 ? 11.671 0.467 -13.963 1.00 96.00 193 PHE A O 1
ATOM 1490 N N . LEU A 1 194 ? 10.520 1.644 -15.487 1.00 95.50 194 LEU A N 1
ATOM 1491 C CA . LEU A 1 194 ? 11.598 2.554 -15.876 1.00 95.50 194 LEU A CA 1
ATOM 1492 C C . LEU A 1 194 ? 11.138 3.999 -15.691 1.00 95.50 194 LEU A C 1
ATOM 1494 O O . LEU A 1 194 ? 9.986 4.324 -15.976 1.00 95.50 194 LEU A O 1
ATOM 1498 N N . LEU A 1 195 ? 12.047 4.879 -15.289 1.00 94.62 195 LEU A N 1
ATOM 1499 C CA . LEU A 1 195 ? 11.827 6.323 -15.246 1.00 94.62 195 LEU A CA 1
ATOM 1500 C C . LEU A 1 195 ? 12.818 7.036 -16.169 1.00 94.62 195 LEU A C 1
ATOM 1502 O O . LEU A 1 195 ? 13.999 6.680 -16.200 1.00 94.62 195 LEU A O 1
ATOM 1506 N N . SER A 1 196 ? 12.352 8.054 -16.895 1.00 93.69 196 SER A N 1
ATOM 1507 C CA . SER A 1 196 ? 13.197 8.891 -17.757 1.00 93.69 196 SER A CA 1
ATOM 1508 C C . SER A 1 196 ? 12.695 10.328 -17.855 1.00 93.69 196 SER A C 1
ATOM 1510 O O . SER A 1 196 ? 11.515 10.609 -17.643 1.00 93.69 196 SER A O 1
ATOM 1512 N N . ASN A 1 197 ? 13.600 11.242 -18.203 1.00 92.44 197 ASN A N 1
ATOM 1513 C CA . ASN A 1 197 ? 13.253 12.604 -18.608 1.00 92.44 197 ASN A CA 1
ATOM 1514 C C . ASN A 1 197 ? 13.081 12.743 -20.122 1.00 92.44 197 ASN A C 1
ATOM 1516 O O . ASN A 1 197 ? 12.434 13.690 -20.568 1.00 92.44 197 ASN A O 1
ATOM 1520 N N . ASP A 1 198 ? 13.585 11.779 -20.890 1.00 90.81 198 ASP A N 1
ATOM 1521 C CA . ASP A 1 198 ? 13.450 11.748 -22.336 1.00 90.81 198 ASP A CA 1
ATOM 1522 C C . ASP A 1 198 ? 12.374 10.741 -22.743 1.00 90.81 198 ASP A C 1
ATOM 1524 O O . ASP A 1 198 ? 12.315 9.601 -22.269 1.00 90.81 198 ASP A O 1
ATOM 1528 N N . ARG A 1 199 ? 11.492 11.176 -23.644 1.00 90.94 199 ARG A N 1
ATOM 1529 C CA . ARG A 1 199 ? 10.497 10.286 -24.235 1.00 90.94 199 ARG A CA 1
ATOM 1530 C C . ARG A 1 199 ? 11.162 9.367 -25.248 1.00 90.94 199 ARG A C 1
ATOM 1532 O O . ARG A 1 199 ? 12.010 9.821 -26.016 1.00 90.94 199 ARG A O 1
ATOM 1539 N N . PHE A 1 200 ? 10.722 8.117 -25.320 1.00 88.38 200 PHE A N 1
ATOM 1540 C CA . PHE A 1 200 ? 11.172 7.203 -26.361 1.00 88.38 200 PHE A CA 1
ATOM 1541 C C . PHE A 1 200 ? 10.062 6.288 -26.859 1.00 88.38 200 PHE A C 1
ATOM 1543 O O . PHE A 1 200 ? 9.177 5.883 -26.109 1.00 88.38 200 PHE A O 1
ATOM 1550 N N . ASP A 1 201 ? 10.154 5.922 -28.135 1.00 87.25 201 ASP A N 1
ATOM 1551 C CA . ASP A 1 201 ? 9.208 5.000 -28.745 1.00 87.25 201 ASP A CA 1
ATOM 1552 C C . ASP A 1 201 ? 9.508 3.567 -28.300 1.00 87.25 201 ASP A C 1
ATOM 1554 O O . ASP A 1 201 ? 10.619 3.050 -28.462 1.00 87.25 201 ASP A O 1
ATOM 1558 N N . SER A 1 202 ? 8.501 2.904 -27.740 1.00 89.31 202 SER A N 1
ATOM 1559 C CA . SER A 1 202 ? 8.583 1.505 -27.334 1.00 89.31 202 SER A CA 1
ATOM 1560 C C . SER A 1 202 ? 7.208 0.844 -27.318 1.00 89.31 202 SER A C 1
ATOM 1562 O O . SER A 1 202 ? 6.182 1.498 -27.473 1.00 89.31 202 SER A O 1
ATOM 1564 N N . ALA A 1 203 ? 7.194 -0.475 -27.119 1.00 90.81 203 ALA A N 1
ATOM 1565 C CA . ALA A 1 203 ? 5.971 -1.226 -26.843 1.00 90.81 203 ALA A CA 1
ATOM 1566 C C . ALA A 1 203 ? 5.589 -1.210 -25.347 1.00 90.81 203 ALA A C 1
ATOM 1568 O O . ALA A 1 203 ? 4.700 -1.954 -24.932 1.00 90.81 203 ALA A O 1
ATOM 1569 N N . PHE A 1 204 ? 6.293 -0.429 -24.523 1.00 94.56 204 PHE A N 1
ATOM 1570 C CA . PHE A 1 204 ? 5.997 -0.308 -23.101 1.00 94.56 204 PHE A CA 1
ATOM 1571 C C . PHE A 1 204 ? 4.787 0.592 -22.875 1.00 94.56 204 PHE A C 1
ATOM 1573 O O . PHE A 1 204 ? 4.450 1.451 -23.688 1.00 94.56 204 PHE A O 1
ATOM 1580 N N . ILE A 1 205 ? 4.135 0.388 -21.739 1.00 95.12 205 ILE A N 1
ATOM 1581 C CA . ILE A 1 205 ? 3.043 1.238 -21.286 1.00 95.12 205 ILE A CA 1
ATOM 1582 C C . ILE A 1 205 ? 3.669 2.518 -20.741 1.00 95.12 205 ILE A C 1
ATOM 1584 O O . ILE A 1 205 ? 4.305 2.488 -19.689 1.00 95.12 205 ILE A O 1
ATOM 1588 N N . GLU A 1 206 ? 3.488 3.622 -21.458 1.00 94.81 206 GLU A N 1
ATOM 1589 C CA . GLU A 1 206 ? 3.945 4.958 -21.070 1.00 94.81 206 GLU A CA 1
ATOM 1590 C C . GLU A 1 206 ? 2.908 5.636 -20.163 1.00 94.81 206 GLU A C 1
ATOM 1592 O O . GLU A 1 206 ? 1.711 5.669 -20.457 1.00 94.81 206 GLU A O 1
ATOM 1597 N N . LYS A 1 207 ? 3.374 6.216 -19.059 1.00 93.06 207 LYS A N 1
ATOM 1598 C CA . LYS A 1 207 ? 2.617 7.112 -18.188 1.00 93.06 207 LYS A CA 1
ATOM 1599 C C . LYS A 1 207 ? 3.332 8.452 -18.097 1.00 93.06 207 LYS A C 1
ATOM 1601 O O . LYS A 1 207 ? 4.505 8.526 -17.739 1.00 93.06 207 LYS A O 1
ATOM 1606 N N . ASN A 1 208 ? 2.583 9.507 -18.402 1.00 85.88 208 ASN A N 1
ATOM 1607 C CA . ASN A 1 208 ? 3.056 10.883 -18.346 1.00 85.88 208 ASN A CA 1
ATOM 1608 C C . ASN A 1 208 ? 2.764 11.488 -16.975 1.00 85.88 208 ASN A C 1
ATOM 1610 O O . ASN A 1 208 ? 1.684 11.283 -16.420 1.00 85.88 208 ASN A O 1
ATOM 1614 N N . GLY A 1 209 ? 3.710 12.263 -16.456 1.00 79.69 209 GLY A N 1
ATOM 1615 C CA . GLY A 1 209 ? 3.563 12.967 -15.187 1.00 79.69 209 GLY A CA 1
ATOM 1616 C C . GLY A 1 209 ? 4.868 12.988 -14.407 1.00 79.69 209 GLY A C 1
ATOM 1617 O O . GLY A 1 209 ? 5.731 12.137 -14.606 1.00 79.69 209 GLY A O 1
ATOM 1618 N N . TRP A 1 210 ? 5.009 13.971 -13.517 1.00 71.12 210 TRP A N 1
ATOM 1619 C CA . TRP A 1 210 ? 6.168 14.056 -12.63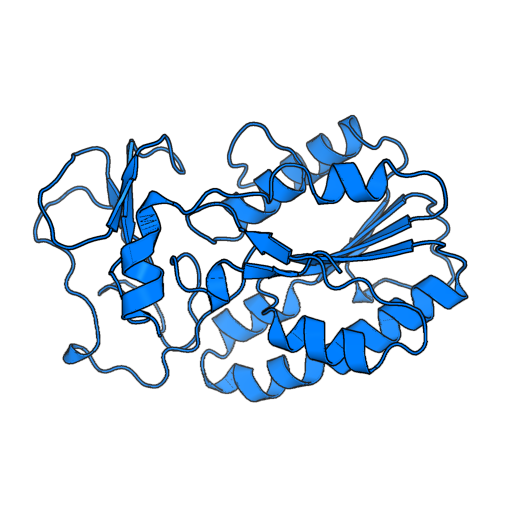7 1.00 71.12 210 TRP A CA 1
ATOM 1620 C C . TRP A 1 210 ? 6.132 12.913 -11.617 1.00 71.12 210 TRP A C 1
ATOM 1622 O O . TRP A 1 210 ? 5.444 12.994 -10.601 1.00 71.12 210 TRP A O 1
ATOM 1632 N N . ASN A 1 211 ? 6.878 11.849 -11.897 1.00 79.44 211 ASN A N 1
ATOM 1633 C CA . ASN A 1 211 ? 6.969 10.655 -11.068 1.00 79.44 211 ASN A CA 1
ATOM 1634 C C . ASN A 1 211 ? 8.369 10.584 -10.467 1.00 79.44 211 ASN A C 1
ATOM 1636 O O . ASN A 1 211 ? 9.350 10.387 -11.182 1.00 79.44 211 ASN A O 1
ATOM 1640 N N . MET A 1 212 ? 8.476 10.772 -9.150 1.00 86.56 212 MET A N 1
ATOM 1641 C CA . MET A 1 212 ? 9.747 10.670 -8.414 1.00 86.56 212 MET A CA 1
ATOM 1642 C C . MET A 1 212 ? 10.905 11.505 -9.009 1.00 86.56 212 MET A C 1
ATOM 1644 O O . MET A 1 212 ? 12.063 11.102 -8.915 1.00 86.56 212 MET A O 1
ATOM 1648 N N . GLY A 1 213 ? 10.620 12.651 -9.639 1.00 89.31 213 GLY A N 1
ATOM 1649 C CA . GLY A 1 213 ? 11.648 13.489 -10.270 1.00 89.31 213 GLY A CA 1
ATOM 1650 C C . GLY A 1 213 ? 11.834 13.306 -11.780 1.00 89.31 213 GLY A C 1
ATOM 1651 O O . GLY A 1 213 ? 12.719 13.941 -12.346 1.00 89.31 213 GLY A O 1
ATOM 1652 N N . TYR A 1 214 ? 11.029 12.457 -12.423 1.00 92.69 214 TYR A N 1
ATOM 1653 C CA . TYR A 1 214 ? 11.130 12.129 -13.847 1.00 92.69 214 TYR A CA 1
ATOM 1654 C C . TYR A 1 214 ? 9.833 12.451 -14.590 1.00 92.69 214 TYR A C 1
ATOM 1656 O O . TYR A 1 214 ? 8.746 12.352 -14.020 1.00 92.69 214 TYR A O 1
ATOM 1664 N N . ALA A 1 215 ? 9.941 12.826 -15.865 1.00 92.81 215 ALA A N 1
ATOM 1665 C CA . ALA A 1 215 ? 8.792 13.202 -16.695 1.00 92.81 215 ALA A CA 1
ATOM 1666 C C . ALA A 1 215 ? 7.972 12.005 -17.215 1.00 92.81 215 ALA A C 1
ATOM 1668 O O . ALA A 1 215 ? 6.771 12.148 -17.469 1.00 92.81 215 ALA A O 1
ATOM 1669 N N . TYR A 1 216 ? 8.616 10.846 -17.374 1.00 93.94 216 TYR A N 1
ATOM 1670 C CA . TYR A 1 216 ? 8.027 9.651 -17.971 1.00 93.94 216 TYR A CA 1
ATOM 1671 C C . TYR A 1 216 ? 8.259 8.416 -17.101 1.00 93.94 216 TYR A C 1
ATOM 1673 O O . TYR A 1 216 ? 9.363 8.190 -16.600 1.00 93.94 216 TYR A O 1
ATOM 1681 N N . LEU A 1 217 ? 7.215 7.598 -16.983 1.00 95.50 217 LEU A N 1
ATOM 1682 C CA . LEU A 1 217 ? 7.195 6.306 -16.306 1.00 95.50 217 LEU A CA 1
ATOM 1683 C C . LEU A 1 217 ? 6.780 5.224 -17.304 1.00 95.50 217 LEU A C 1
ATOM 1685 O O . LEU A 1 217 ? 5.791 5.391 -18.014 1.00 95.50 217 LEU A O 1
ATOM 1689 N N . TYR A 1 218 ? 7.510 4.114 -17.348 1.00 95.75 218 TYR A N 1
ATOM 1690 C CA . TYR A 1 218 ? 7.255 3.028 -18.292 1.0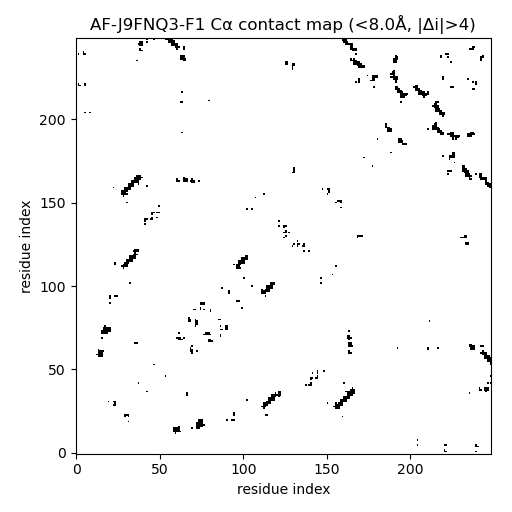0 95.75 218 TYR A CA 1
ATOM 1691 C C . TYR A 1 218 ? 7.118 1.686 -17.588 1.00 95.75 218 TYR A C 1
ATOM 1693 O O . TYR A 1 218 ? 7.925 1.351 -16.721 1.00 95.75 218 TYR A O 1
ATOM 1701 N N . PHE A 1 219 ? 6.154 0.883 -18.035 1.00 96.31 219 PHE A N 1
ATOM 1702 C CA . PHE A 1 219 ? 5.960 -0.497 -17.590 1.00 96.31 219 PHE A CA 1
ATOM 1703 C C . PHE A 1 219 ? 6.053 -1.467 -18.758 1.00 96.31 219 PHE A C 1
ATOM 1705 O O . PHE A 1 219 ? 5.514 -1.215 -19.839 1.00 96.31 219 PHE A O 1
ATOM 1712 N N . ALA A 1 220 ? 6.661 -2.629 -18.532 1.00 94.44 220 ALA A N 1
ATOM 1713 C CA . ALA A 1 220 ? 6.486 -3.737 -19.456 1.00 94.44 220 ALA A CA 1
ATOM 1714 C C . ALA A 1 220 ? 5.027 -4.239 -19.363 1.00 94.44 220 ALA A C 1
ATOM 1716 O O . ALA A 1 220 ? 4.493 -4.326 -18.255 1.00 94.44 220 ALA A O 1
ATOM 1717 N N . PRO A 1 221 ? 4.364 -4.599 -20.478 1.00 93.81 221 PRO A N 1
ATOM 1718 C CA . PRO A 1 221 ? 2.998 -5.133 -20.465 1.00 93.81 221 PRO A CA 1
ATOM 1719 C C . PRO A 1 221 ? 2.971 -6.608 -20.007 1.00 93.81 221 PRO A C 1
ATOM 1721 O O . PRO A 1 221 ? 2.431 -7.480 -20.685 1.00 93.81 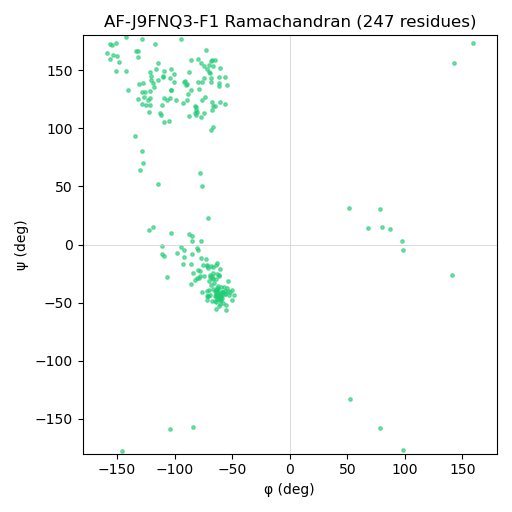221 PRO A O 1
ATOM 1724 N N . THR A 1 222 ? 3.623 -6.908 -18.881 1.00 92.94 222 THR A N 1
ATOM 1725 C CA . THR A 1 222 ? 3.813 -8.251 -18.322 1.00 92.94 222 THR A CA 1
ATOM 1726 C C . THR A 1 222 ? 4.130 -8.198 -16.817 1.00 92.94 222 THR A C 1
ATOM 1728 O O . THR A 1 222 ? 4.472 -7.156 -16.251 1.00 92.94 222 THR A O 1
ATOM 1731 N N . ASP A 1 223 ? 4.023 -9.339 -16.145 1.00 91.56 223 ASP A N 1
ATOM 1732 C CA . ASP A 1 223 ? 4.484 -9.552 -14.769 1.00 91.56 223 ASP A CA 1
ATOM 1733 C C . ASP A 1 223 ? 5.997 -9.831 -14.671 1.00 91.56 223 ASP A C 1
ATOM 1735 O O . ASP A 1 223 ? 6.546 -9.927 -13.574 1.00 91.56 223 ASP A O 1
ATOM 1739 N N . LYS A 1 224 ? 6.695 -9.912 -15.810 1.00 92.38 224 LYS A N 1
ATOM 1740 C CA . LYS A 1 224 ? 8.147 -10.124 -15.876 1.00 92.38 224 LYS A CA 1
ATOM 1741 C C . LYS A 1 224 ? 8.941 -8.840 -15.631 1.00 92.38 224 LYS A C 1
ATOM 1743 O O . LYS A 1 224 ? 8.530 -7.782 -16.115 1.00 92.38 224 LYS A O 1
ATOM 1748 N N . PRO A 1 225 ? 10.058 -8.906 -14.888 1.00 93.44 225 PRO A N 1
ATOM 1749 C CA . PRO A 1 225 ? 10.842 -7.730 -14.556 1.00 93.44 225 PRO A CA 1
ATOM 1750 C C . PRO A 1 225 ? 11.752 -7.299 -15.709 1.00 93.44 225 PRO A C 1
ATOM 1752 O O . PRO A 1 225 ? 12.089 -8.093 -16.590 1.00 93.44 225 PRO A O 1
ATOM 1755 N N . PHE A 1 226 ? 12.188 -6.045 -15.679 1.00 94.38 226 PHE A N 1
ATOM 1756 C CA . PHE A 1 226 ? 13.292 -5.565 -16.499 1.00 94.38 226 PHE A CA 1
ATOM 1757 C C . PHE A 1 226 ? 14.620 -6.181 -16.058 1.00 94.38 226 PHE A C 1
ATOM 1759 O O . PHE A 1 226 ? 14.789 -6.599 -14.913 1.00 94.38 226 PHE A O 1
ATOM 1766 N N . VAL A 1 227 ? 15.596 -6.197 -16.966 1.00 92.19 227 VAL A N 1
ATOM 1767 C CA . VAL A 1 227 ? 16.992 -6.468 -16.607 1.00 92.19 227 VAL A CA 1
ATOM 1768 C C . VAL A 1 227 ? 17.502 -5.317 -15.735 1.00 92.19 227 VAL A C 1
ATOM 1770 O O . VAL A 1 227 ? 17.858 -4.249 -16.229 1.00 92.19 227 VAL A O 1
ATOM 1773 N N . SER A 1 228 ? 17.548 -5.550 -14.429 1.00 87.94 228 SER A N 1
ATOM 1774 C CA . SER A 1 228 ? 17.965 -4.601 -13.400 1.00 87.94 228 SER A CA 1
ATOM 1775 C C . SER A 1 228 ? 19.044 -5.202 -12.484 1.00 87.94 228 SER A C 1
ATOM 1777 O O . SER A 1 228 ? 19.445 -6.368 -12.609 1.00 87.94 228 SER A O 1
ATOM 1779 N N . ARG A 1 229 ? 19.546 -4.388 -11.549 1.00 81.19 229 ARG A N 1
ATOM 1780 C CA . ARG A 1 229 ? 20.415 -4.850 -10.460 1.00 81.19 229 ARG A CA 1
ATOM 1781 C C . ARG A 1 229 ? 19.534 -5.253 -9.281 1.00 81.19 229 ARG A C 1
ATOM 1783 O O . ARG A 1 229 ? 18.807 -4.405 -8.789 1.00 81.19 229 ARG A O 1
ATOM 1790 N N . GLY A 1 230 ? 19.658 -6.482 -8.792 1.00 76.06 230 GLY A N 1
ATOM 1791 C CA . GLY A 1 230 ? 18.842 -6.943 -7.671 1.00 76.06 230 GLY A CA 1
ATOM 1792 C C . GLY A 1 230 ? 18.751 -8.459 -7.596 1.00 76.06 230 GLY A C 1
ATOM 1793 O O . GLY A 1 230 ? 19.260 -9.167 -8.472 1.00 76.06 230 GLY A O 1
ATOM 1794 N N . ALA A 1 231 ? 18.144 -8.939 -6.516 1.00 80.12 231 ALA A N 1
ATOM 1795 C CA . ALA A 1 231 ? 17.707 -10.321 -6.404 1.00 80.12 231 ALA A CA 1
ATOM 1796 C C . ALA A 1 231 ? 16.272 -10.406 -6.921 1.00 80.12 231 ALA A C 1
ATOM 1798 O O . ALA A 1 231 ? 15.459 -9.572 -6.569 1.00 80.12 231 ALA A O 1
ATOM 1799 N N . TYR A 1 232 ? 15.972 -11.436 -7.704 1.00 84.56 232 TYR A N 1
ATOM 1800 C CA . TYR A 1 232 ? 14.647 -11.621 -8.280 1.00 84.56 232 TYR A CA 1
ATOM 1801 C C . TYR A 1 232 ? 13.863 -12.699 -7.527 1.00 84.56 232 TYR A C 1
ATOM 1803 O O . TYR A 1 232 ? 14.436 -13.681 -7.041 1.00 84.56 232 TYR A O 1
ATOM 1811 N N . GLY A 1 233 ? 12.539 -12.565 -7.525 1.00 85.50 233 GLY A N 1
ATOM 1812 C CA . GLY A 1 233 ? 11.606 -13.584 -7.038 1.00 85.50 233 GLY A CA 1
ATOM 1813 C C . GLY A 1 233 ? 10.427 -13.003 -6.266 1.00 85.50 233 GLY A C 1
ATOM 1814 O O . GLY A 1 233 ? 9.355 -13.603 -6.265 1.00 85.50 233 GLY A O 1
ATOM 1815 N N . TYR A 1 234 ? 10.610 -11.831 -5.673 1.00 92.19 234 TYR A N 1
ATOM 1816 C CA . TYR A 1 234 ? 9.592 -10.933 -5.146 1.00 92.19 234 TYR A CA 1
ATOM 1817 C C . TYR A 1 234 ? 9.823 -9.571 -5.790 1.00 92.19 234 TYR A C 1
ATOM 1819 O O . TYR A 1 234 ? 10.961 -9.125 -5.841 1.00 92.19 234 TYR A O 1
ATOM 1827 N N . ALA A 1 235 ? 8.775 -8.950 -6.320 1.00 93.06 235 ALA A N 1
ATOM 1828 C CA . ALA A 1 235 ? 8.904 -7.639 -6.935 1.00 93.06 235 ALA A CA 1
ATOM 1829 C C . ALA A 1 235 ? 7.610 -6.838 -6.813 1.00 93.06 235 ALA A C 1
ATOM 1831 O O . ALA A 1 235 ? 6.507 -7.392 -6.850 1.00 93.06 235 ALA A O 1
ATOM 1832 N N . HIS A 1 236 ? 7.752 -5.525 -6.732 1.00 95.38 236 HIS A N 1
ATOM 1833 C CA . HIS A 1 236 ? 6.655 -4.570 -6.745 1.00 95.38 236 HIS A CA 1
ATOM 1834 C C . HIS A 1 236 ? 7.069 -3.320 -7.535 1.00 95.38 236 HIS A C 1
ATOM 1836 O O . HIS A 1 236 ? 8.176 -3.223 -8.062 1.00 95.38 236 HIS A O 1
ATOM 1842 N N . GLY A 1 237 ? 6.159 -2.362 -7.655 1.00 95.94 237 GLY A N 1
ATOM 1843 C CA . GLY A 1 237 ? 6.373 -1.142 -8.429 1.00 95.94 237 GLY A CA 1
ATOM 1844 C C . GLY A 1 237 ? 5.780 -1.170 -9.828 1.00 95.94 237 GLY A C 1
ATOM 1845 O O . GLY A 1 237 ? 5.851 -0.150 -10.500 1.00 95.94 237 GLY A O 1
ATOM 1846 N N . GLY A 1 238 ? 5.211 -2.290 -10.274 1.00 96.00 238 GLY A N 1
ATOM 1847 C CA . GLY A 1 238 ? 4.642 -2.464 -11.605 1.00 96.00 238 GLY A CA 1
ATOM 1848 C C . GLY A 1 238 ? 3.204 -1.977 -11.751 1.00 96.00 238 GLY A C 1
ATOM 1849 O O . GLY A 1 238 ? 2.717 -1.119 -11.021 1.00 96.00 238 GLY A O 1
ATOM 1850 N N . LEU A 1 239 ? 2.530 -2.535 -12.759 1.00 96.44 239 LEU A N 1
ATOM 1851 C CA . LEU A 1 239 ? 1.145 -2.215 -13.108 1.00 96.44 239 LEU A CA 1
ATOM 1852 C C . LEU A 1 239 ? 0.243 -3.455 -13.071 1.00 96.44 239 LEU A C 1
ATOM 1854 O O . LEU A 1 239 ? -0.845 -3.424 -13.630 1.00 96.44 239 LEU A O 1
ATOM 1858 N N . THR A 1 240 ? 0.664 -4.591 -12.510 1.00 96.31 240 THR A N 1
ATOM 1859 C CA . THR A 1 240 ? -0.217 -5.773 -12.491 1.00 96.31 240 THR A CA 1
ATOM 1860 C C . THR A 1 240 ? -1.396 -5.569 -11.528 1.00 96.31 240 THR A C 1
ATOM 1862 O O . THR A 1 240 ? -1.276 -4.833 -10.551 1.00 96.31 240 THR A O 1
ATOM 1865 N N . PRO A 1 241 ? -2.541 -6.248 -11.733 1.00 95.75 241 PRO A N 1
ATOM 1866 C CA . PRO A 1 241 ? -3.637 -6.264 -10.767 1.00 95.75 241 PRO A CA 1
ATOM 1867 C C . PRO A 1 241 ? -3.193 -6.600 -9.338 1.00 95.75 241 PRO A C 1
ATOM 1869 O O . PRO A 1 241 ? -3.694 -5.993 -8.401 1.00 95.75 241 PRO A O 1
ATOM 1872 N N . GLN A 1 242 ? -2.253 -7.539 -9.173 1.00 95.56 242 GLN A N 1
ATOM 1873 C CA . GLN A 1 242 ? -1.741 -7.944 -7.860 1.00 95.56 242 GLN A CA 1
ATOM 1874 C C . GLN A 1 242 ? -0.927 -6.851 -7.166 1.00 95.56 242 GLN A C 1
ATOM 1876 O O . GLN A 1 242 ? -0.862 -6.843 -5.943 1.00 95.56 242 GLN A O 1
ATOM 1881 N N . GLU A 1 243 ? -0.308 -5.957 -7.935 1.00 97.25 243 GLU A N 1
ATOM 1882 C CA . GLU A 1 243 ? 0.437 -4.801 -7.431 1.00 97.25 243 GLU A CA 1
ATOM 1883 C C . GLU A 1 243 ? -0.488 -3.597 -7.178 1.00 97.25 243 GLU A C 1
ATOM 1885 O O . GLU A 1 243 ? -0.267 -2.825 -6.242 1.00 97.25 243 GLU A O 1
ATOM 1890 N N . CYS A 1 244 ? -1.531 -3.443 -8.002 1.00 97.56 244 CYS A N 1
ATOM 1891 C CA . CYS A 1 244 ? -2.297 -2.204 -8.104 1.00 97.56 244 CYS A CA 1
ATOM 1892 C C . CYS A 1 244 ? -3.690 -2.215 -7.475 1.00 97.56 244 CYS A C 1
ATOM 1894 O O . CYS A 1 244 ? -4.180 -1.154 -7.092 1.00 97.56 244 CYS A O 1
ATOM 1896 N N . ILE A 1 245 ? -4.361 -3.365 -7.393 1.00 97.88 245 ILE A N 1
ATOM 1897 C CA . ILE A 1 245 ? -5.676 -3.458 -6.750 1.00 97.88 245 ILE A CA 1
ATOM 1898 C C . ILE A 1 245 ? -5.447 -3.707 -5.266 1.00 97.88 245 ILE A C 1
ATOM 1900 O O . ILE A 1 245 ? -5.011 -4.786 -4.863 1.00 97.88 245 ILE A O 1
ATOM 1904 N N . ILE A 1 246 ? -5.761 -2.701 -4.460 1.00 98.44 246 ILE A N 1
ATOM 1905 C CA . ILE A 1 246 ? -5.516 -2.707 -3.022 1.00 98.44 246 ILE A CA 1
ATOM 1906 C C . ILE A 1 246 ? -6.834 -2.807 -2.242 1.00 98.44 246 ILE A C 1
ATOM 1908 O O . ILE A 1 246 ? -7.852 -2.249 -2.670 1.00 98.44 246 ILE A O 1
ATOM 1912 N N . PRO A 1 247 ? -6.843 -3.505 -1.094 1.00 98.38 247 PRO A N 1
ATOM 1913 C CA . PRO A 1 247 ? -8.001 -3.533 -0.212 1.00 98.38 247 PRO A CA 1
ATOM 1914 C C . PRO A 1 247 ? -8.222 -2.163 0.439 1.00 98.38 247 PRO A C 1
ATOM 1916 O O . PRO A 1 247 ? -7.273 -1.477 0.824 1.00 98.38 247 PRO A O 1
ATOM 1919 N N . TYR A 1 248 ? -9.483 -1.788 0.609 1.00 98.25 248 TYR A N 1
ATOM 1920 C CA . TYR A 1 248 ? -9.918 -0.746 1.536 1.00 98.25 248 TYR A CA 1
ATOM 1921 C C . TYR A 1 248 ? -11.072 -1.315 2.366 1.00 98.25 248 TYR A C 1
ATOM 1923 O O . TYR A 1 248 ? -12.230 -0.929 2.218 1.00 98.25 248 TYR A O 1
ATOM 1931 N N . TYR A 1 249 ? -10.742 -2.348 3.142 1.00 97.81 249 TYR A N 1
ATOM 1932 C CA . TYR A 1 249 ? -11.717 -3.172 3.862 1.00 97.81 249 TYR A CA 1
ATOM 1933 C C . TYR A 1 249 ? -12.089 -2.542 5.199 1.00 97.81 249 TYR A C 1
ATOM 1935 O O . TYR A 1 249 ? -11.174 -1.949 5.818 1.00 97.81 249 TYR A O 1
#

Solvent-accessible surface area (backbone atoms only — not comparable to full-atom values): 13432 Å² total; per-residue (Å²): 111,63,69,62,53,54,74,43,51,90,74,65,66,61,59,28,67,24,48,53,49,58,60,58,70,46,90,72,31,28,38,35,40,36,30,36,37,41,34,40,69,46,54,50,51,20,56,71,70,48,91,64,94,75,57,85,45,73,37,27,31,32,77,53,11,32,63,42,38,9,46,17,23,25,39,49,47,94,55,77,44,83,48,67,67,59,43,52,50,53,32,34,72,79,37,75,71,54,40,80,46,52,51,88,73,69,53,92,84,70,75,64,48,25,34,41,27,42,40,54,63,48,38,57,35,26,73,73,43,21,60,72,20,53,71,60,53,70,51,48,29,58,57,53,35,52,52,50,53,49,43,46,74,74,60,33,77,42,70,37,43,33,38,19,15,9,46,48,74,63,45,91,72,57,80,83,63,34,40,78,67,72,96,67,90,69,62,54,71,41,49,28,32,37,33,18,76,70,88,76,93,68,90,49,49,78,44,82,48,84,50,97,89,20,48,33,38,35,26,60,85,59,87,54,34,38,67,53,92,79,82,77,12,36,49,49,22,34,80,46,66,48,15,26,43,22,42,51,48

Organism: NCBI:txid749906

Secondary structure (DSSP, 8-state):
-HHHHHHTGGG-----TTHHHHHHTSSSSEEEEEESS--HHHHHHHHHH--SPPP-EEEE--SS-SHHHHHHHHTT-SS----HHHHHHHHHHH-TTEEEEEGGG--TT---SEEEEEE-HHHHHHHHHGGGGHHHHTTHHHHHHHHHHHHHHTT-SEEEEEES---B---S--STTSBPPPS-S--EE-SS-EEESS----SSEEEEEEETTEEEEEE-SSSSPBS-SS--SSB-SS-SHHHHEEEE-

Radius of gyration: 18.41 Å; Cα contacts (8 Å, |Δi|>4): 522; chains: 1; bounding box: 42×38×56 Å